Protein AF-A0A7C3EAF5-F1 (afdb_monomer)

Foldseek 3Di:
DDDDPDDDDDDDDDDDDDDDDDDDDDDDDDDDDDDDDDDDDDDDDDDDDDDDDDDDDDDDDDDDDDDDDDDDDDDDDDDDDDDDDDDDDDPDCPDPDDPPPDPPDDCPPPPPPFAWFDDFDADAFAADPPAQQAHDPDDRGGWRWHDDPQKIKTKDKFFDDPQDTWDDDRRQEIEAAFFAAPPPDPPGDRLWARMKMKMWIDHAAQAKKKKKKWKDQDQAPTPTSVQTKIKIFIHHYPPDPDDIPMHIDTQSPPVLQDFDDDPTIGIDHGPDGHHRRDFGKMKIKMFIAHPVRDTDDMGMHIYGHDHDCVVVVVVVVVVVVVVVVVVVVD

Secondary structure (DSSP, 8-state):
--------------------------------------------PPP------------------------------------------------S-SSSSSSS---------PPPBP--B-SEEE--TT--TTSTT---SSEEEEEETTEEEEEEEEESTTSSPPEE-SSSEEEEE-SB---SSTT--TTSBSEEEEEEEEE-SSS-EEEEEEE----STT-BGGGSEEEEEEE--TTS-PPPEEEEE-TT-GGGGS-EEETTEEEEPPSS---TTS-EEEEEEEEEE-TTS-EEEEEEEEEEEE--HHHHHHHHHHHHHHHHHHHTT-

Solvent-accessible surface area (backbone atoms only — not comparable to full-atom values): 20895 Å² total; per-residue (Å²): 138,82,85,79,82,80,78,82,82,85,83,87,86,83,85,89,84,84,82,88,81,91,82,88,88,82,90,83,89,79,88,81,87,83,84,79,77,86,81,87,74,80,90,78,78,83,81,82,81,82,81,81,88,77,86,82,85,87,90,84,91,83,92,78,87,86,77,95,78,83,83,80,82,83,81,84,85,87,81,92,81,87,88,82,86,82,89,81,90,78,94,65,89,72,73,95,79,84,90,85,85,85,86,83,89,78,84,73,68,80,77,75,81,69,54,63,46,74,60,55,37,52,77,45,65,34,66,43,87,89,58,39,37,75,42,94,87,56,88,40,61,67,23,27,27,22,76,52,86,60,28,41,38,34,41,35,65,40,39,41,83,88,33,72,73,43,47,66,74,79,66,37,43,31,39,38,53,42,29,37,23,75,47,91,61,96,80,44,39,60,62,24,36,25,42,28,43,32,38,37,38,38,54,67,28,85,58,61,35,35,36,33,42,36,39,50,49,57,41,52,77,72,51,37,50,81,56,32,15,39,38,39,33,68,42,64,36,48,93,46,95,72,77,59,55,46,34,63,46,41,79,45,44,71,72,58,70,38,77,44,77,55,101,62,36,42,35,45,40,31,75,81,67,60,57,31,67,58,55,27,32,36,41,37,34,44,39,34,20,44,90,84,71,47,79,77,45,54,25,23,34,33,38,39,28,35,73,66,55,69,63,56,52,50,52,50,52,50,51,53,51,50,53,57,56,56,61,74,78,113

Sequence (330 aa):
MLWRIKVPNRADDGAQLHSKLTENFTVRSERDPVRLRPDRRDVRRPRRIHCNMLSPSRLARTTAEGSSGTVKKHFRGTPRAYVRVPNSSKMMRMKTSVIRSLLATAFAGALTLSAAPITPTFTTFGPLPGATFGGSGIPNHAVAITTYDGVTLGLTAHQRYSNPPVGNNGAGDFYAVKDGDTYSGTNSNPAFARWNFAFYALNTNSSHMYLDLLYDFDPRAGTDESAHGRLSVLLPSVSKAQDAWQDSWNLGMAFLSAQASGTNFVLTPPSGSFNPNIPGEYTFALVLRDKDDVEVARTAIRVNVLPDSGATAILLALSVAGLAGLRRRH

Nearest PDB structures (foldseek):
  2j1y-assembly2_B  TM=3.357E-01  e=3.478E-03  Homo sapiens
  5xzc-assembly2_E  TM=3.612E-01  e=9.178E-03  Homo sapiens
  2j21-assembly2_B  TM=3.274E-01  e=8.696E-03  Homo sapiens
  7eax-assembly1_A  TM=3.326E-01  e=1.139E-02  Homo sapiens
  4guq-assembly1_A  TM=3.523E-01  e=4.624E-02  Homo sapiens

Mean predicted aligned error: 15.5 Å

pLDDT: mean 77.5, std 23.96, range [30.59, 98.81]

Structure (mmCIF, N/CA/C/O backbone):
data_AF-A0A7C3EAF5-F1
#
_entry.id   AF-A0A7C3EAF5-F1
#
loop_
_atom_site.group_PDB
_atom_site.id
_atom_site.type_symbol
_atom_site.label_atom_id
_atom_site.label_alt_id
_atom_site.label_comp_id
_atom_site.label_asym_id
_atom_site.label_entity_id
_atom_site.label_seq_id
_atom_site.pdbx_PDB_ins_code
_atom_site.Cartn_x
_atom_site.Cartn_y
_atom_site.Cartn_z
_atom_site.occupancy
_atom_site.B_iso_or_equiv
_atom_site.auth_seq_id
_atom_site.auth_comp_id
_atom_site.auth_asym_id
_atom_site.auth_atom_id
_atom_site.pdbx_PDB_model_num
ATOM 1 N N . MET A 1 1 ? -2.615 22.084 -1.572 1.00 33.06 1 MET A N 1
ATOM 2 C CA . MET A 1 1 ? -3.568 22.152 -2.701 1.00 33.06 1 MET A CA 1
ATOM 3 C C . MET A 1 1 ? -4.413 20.884 -2.641 1.00 33.06 1 MET A C 1
ATOM 5 O O . MET A 1 1 ? -3.969 19.847 -3.105 1.00 33.06 1 MET A O 1
ATOM 9 N N . LEU A 1 2 ? -5.537 20.923 -1.918 1.00 33.97 2 LEU A N 1
ATOM 10 C CA . LEU A 1 2 ? -6.373 19.752 -1.627 1.00 33.97 2 LEU A CA 1
ATOM 11 C C . LEU A 1 2 ? -7.525 19.735 -2.640 1.00 33.97 2 LEU A C 1
ATOM 13 O O . LEU A 1 2 ? -8.427 20.569 -2.554 1.00 33.97 2 LEU A O 1
ATOM 17 N N . TRP A 1 3 ? -7.489 18.843 -3.626 1.00 30.59 3 TRP A N 1
ATOM 18 C CA . TRP A 1 3 ? -8.633 18.647 -4.515 1.00 30.59 3 TRP A CA 1
ATOM 19 C C . TRP A 1 3 ? -9.672 17.791 -3.785 1.00 30.59 3 TRP A C 1
ATOM 21 O O . TRP A 1 3 ? -9.568 16.573 -3.744 1.00 30.59 3 TRP A O 1
ATOM 31 N N . ARG A 1 4 ? -10.683 18.429 -3.180 1.00 37.12 4 ARG A N 1
ATOM 32 C CA . ARG A 1 4 ? -11.931 17.744 -2.816 1.00 37.12 4 ARG A CA 1
ATOM 33 C C . ARG A 1 4 ? -12.790 17.645 -4.070 1.00 37.12 4 ARG A C 1
ATOM 35 O O . ARG A 1 4 ? -13.398 18.635 -4.475 1.00 37.12 4 ARG A O 1
ATOM 42 N N . ILE A 1 5 ? -12.870 16.459 -4.665 1.00 33.56 5 ILE A N 1
ATOM 43 C CA . ILE A 1 5 ? -13.933 16.150 -5.622 1.00 33.56 5 ILE A CA 1
ATOM 44 C C . ILE A 1 5 ? -15.206 15.955 -4.799 1.00 33.56 5 ILE A C 1
ATOM 46 O O . ILE A 1 5 ? -15.380 14.960 -4.104 1.00 33.56 5 ILE A O 1
ATOM 50 N N . LYS A 1 6 ? -16.072 16.968 -4.816 1.00 32.66 6 LYS A N 1
ATOM 51 C CA . LYS A 1 6 ? -17.399 16.910 -4.208 1.00 32.66 6 LYS A CA 1
ATOM 52 C C . LYS A 1 6 ? -18.316 16.182 -5.191 1.00 32.66 6 LYS A C 1
ATOM 54 O O . LYS A 1 6 ? -18.744 16.778 -6.175 1.00 32.66 6 LYS A O 1
ATOM 59 N N . VAL A 1 7 ? -18.585 14.904 -4.946 1.00 36.38 7 VAL A N 1
ATOM 60 C CA . VAL A 1 7 ? -19.636 14.170 -5.660 1.00 36.38 7 VAL A CA 1
ATOM 61 C C . VAL A 1 7 ? -20.987 14.668 -5.125 1.00 36.38 7 VAL A C 1
ATOM 63 O O . VAL A 1 7 ? -21.186 14.671 -3.908 1.00 36.38 7 VAL A O 1
ATOM 66 N N . PRO A 1 8 ? -21.908 15.168 -5.967 1.00 35.72 8 PRO A N 1
ATOM 67 C CA . PRO A 1 8 ? -23.227 15.562 -5.496 1.00 35.72 8 PRO A CA 1
ATOM 68 C C . PRO A 1 8 ? -24.086 14.316 -5.249 1.00 35.72 8 PRO A C 1
ATOM 70 O O . PRO A 1 8 ? -24.481 13.631 -6.190 1.00 35.72 8 PRO A O 1
ATOM 73 N N . ASN A 1 9 ? -24.405 14.054 -3.979 1.00 37.72 9 ASN A N 1
ATOM 74 C CA . ASN A 1 9 ? -25.485 13.144 -3.605 1.00 37.72 9 ASN A CA 1
ATOM 75 C C . ASN A 1 9 ? -26.819 13.754 -4.041 1.00 37.72 9 ASN A C 1
ATOM 77 O O . ASN A 1 9 ? -27.218 14.815 -3.558 1.00 37.72 9 ASN A O 1
ATOM 81 N N . ARG A 1 10 ? -27.495 13.074 -4.969 1.00 37.06 10 ARG A N 1
ATOM 82 C CA . ARG A 1 10 ? -28.889 13.328 -5.325 1.00 37.06 10 ARG A CA 1
ATOM 83 C C . ARG A 1 10 ? -29.747 12.452 -4.418 1.00 37.06 10 ARG A C 1
ATOM 85 O O . ARG A 1 10 ? -29.816 11.246 -4.624 1.00 37.06 10 ARG A O 1
ATOM 92 N N . ALA A 1 11 ? -30.326 13.067 -3.397 1.00 47.12 11 ALA A N 1
ATOM 93 C CA . ALA A 1 11 ? -31.410 12.481 -2.630 1.00 47.12 11 ALA A CA 1
ATOM 94 C C . ALA A 1 11 ? -32.747 12.977 -3.197 1.00 47.12 11 ALA A C 1
ATOM 96 O O . ALA A 1 11 ? -32.837 14.122 -3.646 1.00 47.12 11 ALA A O 1
ATOM 97 N N . ASP A 1 12 ? -33.715 12.066 -3.154 1.00 50.41 12 ASP A N 1
ATOM 98 C CA . ASP A 1 12 ? -35.155 12.264 -2.962 1.00 50.41 12 ASP A CA 1
ATOM 99 C C . ASP A 1 12 ? -36.103 11.702 -4.035 1.00 50.41 12 ASP A C 1
ATOM 101 O O . ASP A 1 12 ? -35.895 11.809 -5.245 1.00 50.41 12 ASP A O 1
ATOM 105 N N . ASP A 1 13 ? -37.158 11.124 -3.449 1.00 39.94 13 ASP A N 1
ATOM 106 C CA . ASP A 1 13 ? -38.438 10.602 -3.933 1.00 39.94 13 ASP A CA 1
ATOM 107 C C . ASP A 1 13 ? -38.439 9.141 -4.436 1.00 39.94 13 ASP A C 1
ATOM 109 O O . ASP A 1 13 ? -37.764 8.782 -5.391 1.00 39.94 13 ASP A O 1
ATOM 113 N N . GLY A 1 14 ? -39.172 8.181 -3.861 1.00 35.31 14 GLY A N 1
ATOM 114 C CA . GLY A 1 14 ? -40.295 8.247 -2.927 1.00 35.31 14 GLY A CA 1
ATOM 115 C C . GLY A 1 14 ? -41.499 7.473 -3.486 1.00 35.31 14 GLY A C 1
ATOM 116 O O . GLY A 1 14 ? -42.015 7.816 -4.540 1.00 35.31 14 GLY A O 1
ATOM 117 N N . ALA A 1 15 ? -41.962 6.486 -2.714 1.00 33.16 15 ALA A N 1
ATOM 118 C CA . ALA A 1 15 ? -43.302 5.882 -2.707 1.00 33.16 15 ALA A CA 1
ATOM 119 C C . ALA A 1 15 ? -43.739 4.864 -3.791 1.00 33.16 15 ALA A C 1
ATOM 121 O O . ALA A 1 15 ? -43.654 5.047 -5.001 1.00 33.16 15 ALA A O 1
ATOM 122 N N . GLN A 1 16 ? -44.297 3.775 -3.252 1.00 40.22 16 GLN A N 1
ATOM 123 C CA . GLN A 1 16 ? -45.086 2.721 -3.884 1.00 40.22 16 GLN A CA 1
ATOM 124 C C . GLN A 1 16 ? -46.395 3.247 -4.500 1.00 40.22 16 GLN A C 1
ATOM 126 O O . GLN A 1 16 ? -47.000 4.139 -3.915 1.00 40.22 16 GLN A O 1
ATOM 131 N N . LEU A 1 17 ? -46.899 2.591 -5.561 1.00 32.88 17 LEU A N 1
ATOM 132 C CA . LEU A 1 17 ? -48.326 2.259 -5.758 1.00 32.88 17 LEU A CA 1
ATOM 133 C C . LEU A 1 17 ? -48.551 1.357 -7.001 1.00 32.88 17 LEU A C 1
ATOM 135 O O . LEU A 1 17 ? -48.186 1.701 -8.116 1.00 32.88 17 LEU A O 1
ATOM 139 N N . HIS A 1 18 ? -49.207 0.219 -6.744 1.00 32.19 18 HIS A N 1
ATOM 140 C CA . HIS A 1 18 ? -50.260 -0.456 -7.526 1.00 32.19 18 HIS A CA 1
ATOM 141 C C . HIS A 1 18 ? -50.065 -0.988 -8.969 1.00 32.19 18 HIS A C 1
ATOM 143 O O . HIS A 1 18 ? -49.975 -0.263 -9.948 1.00 32.19 18 HIS A O 1
ATOM 149 N N . SER A 1 19 ? -50.197 -2.322 -9.039 1.00 36.53 19 SER A N 1
ATOM 150 C CA . SER A 1 19 ? -51.059 -3.155 -9.905 1.00 36.53 19 SER A CA 1
ATOM 151 C C . SER A 1 19 ? -51.217 -2.876 -11.408 1.00 36.53 19 SER A C 1
ATOM 153 O O . SER A 1 19 ? -51.735 -1.843 -11.805 1.00 36.53 19 SER A O 1
ATOM 155 N N . LYS A 1 20 ? -50.991 -3.959 -12.173 1.00 38.12 20 LYS A N 1
ATOM 156 C CA . LYS A 1 20 ? -51.755 -4.451 -13.340 1.00 38.12 20 LYS A CA 1
ATOM 157 C C . LYS A 1 20 ? -52.305 -3.395 -14.309 1.00 38.12 20 LYS A C 1
ATOM 159 O O . LYS A 1 20 ? -53.293 -2.750 -13.994 1.00 38.12 20 LYS A O 1
ATOM 164 N N . LEU A 1 21 ? -51.822 -3.435 -15.551 1.00 32.53 21 LEU A N 1
ATOM 165 C CA . LEU A 1 21 ? -52.667 -3.633 -16.736 1.00 32.53 21 LEU A CA 1
ATOM 166 C C . LEU A 1 21 ? -51.795 -3.941 -17.962 1.00 32.53 21 LEU A C 1
ATOM 168 O O . LEU A 1 21 ? -50.881 -3.208 -18.324 1.00 32.53 21 LEU A O 1
ATOM 172 N N . THR A 1 22 ? -52.096 -5.086 -18.557 1.00 39.59 22 THR A N 1
ATOM 173 C CA . THR A 1 22 ? -51.859 -5.459 -19.947 1.00 39.59 22 THR A CA 1
ATOM 174 C C . THR A 1 22 ? -52.505 -4.424 -20.868 1.00 39.59 22 THR A C 1
ATOM 176 O O . THR A 1 22 ? -53.663 -4.104 -20.634 1.00 39.59 22 THR A O 1
ATOM 179 N N . GLU A 1 23 ? -51.822 -3.974 -21.926 1.00 35.06 23 GLU A N 1
ATOM 180 C CA . GLU A 1 23 ? -52.374 -3.955 -23.291 1.00 35.06 23 GLU A CA 1
ATOM 181 C C . GLU A 1 23 ? -51.383 -3.456 -24.350 1.00 35.06 23 GLU A C 1
ATOM 183 O O . GLU A 1 23 ? -50.473 -2.667 -24.109 1.00 35.06 23 GLU A O 1
ATOM 188 N N . ASN A 1 24 ? -51.590 -4.010 -25.540 1.00 39.44 24 ASN A N 1
ATOM 189 C CA . ASN A 1 24 ? -50.856 -3.829 -26.778 1.00 39.44 24 ASN A CA 1
ATOM 190 C C . ASN A 1 24 ? -50.975 -2.402 -27.331 1.00 39.44 24 ASN A C 1
ATOM 192 O O . ASN A 1 24 ? -52.078 -1.867 -27.400 1.00 39.44 24 ASN A O 1
ATOM 196 N N . PHE A 1 25 ? -49.900 -1.869 -27.915 1.00 32.00 25 PHE A N 1
ATOM 197 C CA . PHE A 1 25 ? -50.057 -0.990 -29.075 1.00 32.00 25 PHE A CA 1
ATOM 198 C C . PHE A 1 25 ? -48.856 -1.079 -30.017 1.00 32.00 25 PHE A C 1
ATOM 200 O O . PHE A 1 25 ? -47.701 -0.935 -29.621 1.00 32.00 25 PHE A O 1
ATOM 207 N N . THR A 1 26 ? -49.153 -1.348 -31.284 1.00 40.56 26 THR A N 1
ATOM 208 C CA . THR A 1 26 ? -48.208 -1.456 -32.395 1.00 40.56 26 THR A CA 1
ATOM 209 C C . THR A 1 26 ? -48.439 -0.286 -33.361 1.00 40.56 26 THR A C 1
ATOM 211 O O . THR A 1 26 ? -49.574 0.124 -33.572 1.00 40.56 26 THR A O 1
ATOM 214 N N . VAL A 1 27 ? -47.355 0.140 -34.023 1.00 37.25 27 VAL A N 1
ATOM 215 C CA . VAL A 1 27 ? -47.278 0.925 -35.277 1.00 37.25 27 VAL A CA 1
ATOM 216 C C . VAL A 1 27 ? -47.576 2.436 -35.198 1.00 37.25 27 VAL A C 1
ATOM 218 O O . VAL A 1 27 ? -48.723 2.854 -35.122 1.00 37.25 27 VAL A O 1
ATOM 221 N N . ARG A 1 28 ? -46.549 3.267 -35.443 1.00 33.78 28 ARG A N 1
ATOM 222 C CA . ARG A 1 28 ? -46.429 4.030 -36.707 1.00 33.78 28 ARG A CA 1
ATOM 223 C C . ARG A 1 28 ? -45.072 4.719 -36.866 1.00 33.78 28 ARG A C 1
ATOM 225 O O . ARG A 1 28 ? -44.604 5.457 -36.011 1.00 33.78 28 ARG A O 1
ATOM 232 N N . SER A 1 29 ? -44.485 4.434 -38.022 1.00 56.12 29 SER A N 1
ATOM 233 C CA . SER A 1 29 ? -43.411 5.157 -38.687 1.00 56.12 29 SER A CA 1
ATOM 234 C C . SER A 1 29 ? -44.003 6.399 -39.351 1.00 56.12 29 SER A C 1
ATOM 236 O O . SER A 1 29 ? -44.955 6.257 -40.114 1.00 56.12 29 SER A O 1
ATOM 238 N N . GLU A 1 30 ? -43.415 7.576 -39.118 1.00 44.16 30 GLU A N 1
ATOM 239 C CA . GLU A 1 30 ? -43.426 8.655 -40.107 1.00 44.16 30 GLU A CA 1
ATOM 240 C C . GLU A 1 30 ? -42.275 9.661 -39.898 1.00 44.16 30 GLU A C 1
ATOM 242 O O . GLU A 1 30 ? -41.923 10.037 -38.784 1.00 44.16 30 GLU A O 1
ATOM 247 N N . ARG A 1 31 ? -41.684 9.991 -41.048 1.00 42.25 31 ARG A N 1
ATOM 248 C CA . ARG A 1 31 ? -40.756 11.056 -41.479 1.00 42.25 31 ARG A CA 1
ATOM 249 C C . ARG A 1 31 ? -40.951 12.387 -40.708 1.00 42.25 31 ARG A C 1
ATOM 251 O O . ARG A 1 31 ? -42.058 12.680 -40.291 1.00 42.25 31 ARG A O 1
ATOM 258 N N . ASP A 1 32 ? -39.965 13.251 -40.446 1.00 40.44 32 ASP A N 1
ATOM 259 C CA . ASP A 1 32 ? -39.009 13.903 -41.357 1.00 40.44 32 ASP A CA 1
ATOM 260 C C . ASP A 1 32 ? -37.883 14.636 -40.569 1.00 40.44 32 ASP A C 1
ATOM 262 O O . ASP A 1 32 ? -38.042 14.924 -39.378 1.00 40.44 32 ASP A O 1
ATOM 266 N N . PRO A 1 33 ? -36.748 14.994 -41.207 1.00 52.16 33 PRO A N 1
ATOM 267 C CA . PRO A 1 33 ? -35.612 15.647 -40.556 1.00 52.16 33 PRO A CA 1
ATOM 268 C C . PRO A 1 33 ? -35.795 17.168 -40.411 1.00 52.16 33 PRO A C 1
ATOM 270 O O . PRO A 1 33 ? -35.861 17.917 -41.390 1.00 52.16 33 PRO A O 1
ATOM 273 N N . VAL A 1 34 ? -35.773 17.660 -39.171 1.00 52.38 34 VAL A N 1
ATOM 274 C CA . VAL A 1 34 ? -35.735 19.099 -38.876 1.00 52.38 34 VAL A CA 1
ATOM 275 C C . VAL A 1 34 ? -34.344 19.661 -39.188 1.00 52.38 34 VAL A C 1
ATOM 277 O O . VAL A 1 34 ? -33.369 19.420 -38.477 1.00 52.38 34 VAL A O 1
ATOM 280 N N . ARG A 1 35 ? -34.264 20.464 -40.257 1.00 45.50 35 ARG A N 1
ATOM 281 C CA . ARG A 1 35 ? -33.155 21.390 -40.536 1.00 45.50 35 ARG A CA 1
ATOM 282 C C . ARG A 1 35 ? -33.035 22.413 -39.402 1.00 45.50 35 ARG A C 1
ATOM 284 O O . ARG A 1 35 ? -33.807 23.369 -39.351 1.00 45.50 35 ARG A O 1
ATOM 291 N N . LEU A 1 36 ? -32.020 22.274 -38.553 1.00 54.12 36 LEU A N 1
ATOM 292 C CA . LEU A 1 36 ? -31.591 23.348 -37.659 1.00 54.12 36 LEU A CA 1
ATOM 293 C C . LEU A 1 36 ? -30.632 24.286 -38.404 1.00 54.12 36 LEU A C 1
ATOM 295 O O . LEU A 1 36 ? -29.564 23.889 -38.868 1.00 54.12 36 LEU A O 1
ATOM 299 N N . ARG A 1 37 ? -31.056 25.546 -38.544 1.00 51.22 37 ARG A N 1
ATOM 300 C CA . ARG A 1 37 ? -30.224 26.664 -39.001 1.00 51.22 37 ARG A CA 1
ATOM 301 C C . ARG A 1 37 ? -29.153 26.977 -37.941 1.00 51.22 37 ARG A C 1
ATOM 303 O O . ARG A 1 37 ? -29.467 26.916 -36.754 1.00 51.22 37 ARG A O 1
ATOM 310 N N . PRO A 1 38 ? -27.932 27.378 -38.333 1.00 50.75 38 PRO A N 1
ATOM 311 C CA . PRO A 1 38 ? -26.933 27.856 -37.388 1.00 50.75 38 PRO A CA 1
ATOM 312 C C . PRO A 1 38 ? -27.304 29.263 -36.904 1.00 50.75 38 PRO A C 1
ATOM 314 O O . PRO A 1 38 ? -27.318 30.221 -37.680 1.00 50.75 38 PRO A O 1
ATOM 317 N N . ASP A 1 39 ? -27.614 29.379 -35.615 1.00 51.38 39 ASP A N 1
ATOM 318 C CA . ASP A 1 39 ? -27.789 30.657 -34.930 1.00 51.38 39 ASP A CA 1
ATOM 319 C C . ASP A 1 39 ? -26.409 31.309 -34.735 1.00 51.38 39 ASP A C 1
ATOM 321 O O . ASP A 1 39 ? -25.576 30.863 -33.942 1.00 51.38 39 ASP A O 1
ATOM 325 N N . ARG A 1 40 ? -26.147 32.348 -35.535 1.00 53.00 40 ARG A N 1
ATOM 326 C CA . ARG A 1 40 ? -25.02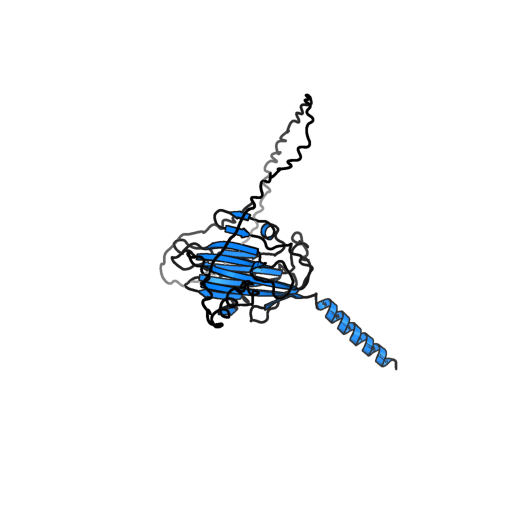8 33.278 -35.370 1.00 53.00 40 ARG A CA 1
ATOM 327 C C . ARG A 1 40 ? -25.252 34.058 -34.074 1.00 53.00 40 ARG A C 1
ATOM 329 O O . ARG A 1 40 ? -26.049 34.989 -34.059 1.00 53.00 40 ARG A O 1
ATOM 336 N N . ARG A 1 41 ? -24.476 33.761 -33.030 1.00 49.50 41 ARG A N 1
ATOM 337 C CA . ARG A 1 41 ? -24.300 34.675 -31.893 1.00 49.50 41 ARG A CA 1
ATOM 338 C C . ARG A 1 41 ? -22.841 35.061 -31.704 1.00 49.50 41 ARG A C 1
ATOM 340 O O . ARG A 1 41 ? -21.999 34.256 -31.327 1.00 49.50 41 ARG A O 1
ATOM 347 N N . ASP A 1 42 ? -22.603 36.325 -32.029 1.00 51.19 42 ASP A N 1
ATOM 348 C CA . ASP A 1 42 ? -21.723 37.294 -31.383 1.00 51.19 42 ASP A CA 1
ATOM 349 C C . ASP A 1 4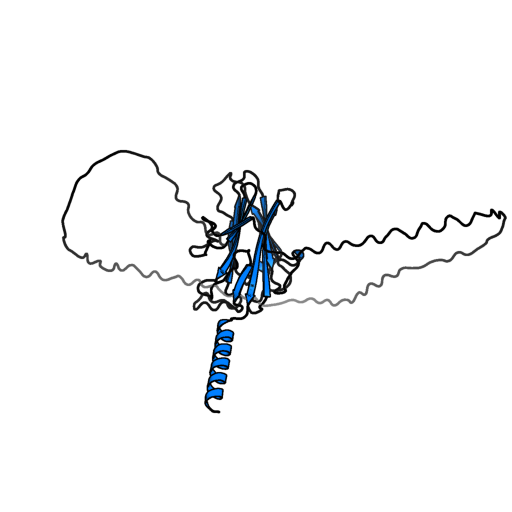2 ? -20.454 36.799 -30.683 1.00 51.19 42 ASP A C 1
ATOM 351 O O . ASP A 1 42 ? -20.414 36.440 -29.505 1.00 51.19 42 ASP A O 1
ATOM 355 N N . VAL A 1 43 ? -19.360 36.986 -31.417 1.00 49.06 43 VAL A N 1
ATOM 356 C CA . VAL A 1 43 ? -17.990 37.087 -30.922 1.00 49.06 43 VAL A CA 1
ATOM 357 C C . VAL A 1 43 ? -17.880 38.292 -29.976 1.00 49.06 43 VAL A C 1
ATOM 359 O O . VAL A 1 43 ? -17.676 39.428 -30.408 1.00 49.06 43 VAL A O 1
ATOM 362 N N . ARG A 1 44 ? -17.961 38.061 -28.660 1.00 51.09 44 ARG A N 1
ATOM 363 C CA . ARG A 1 44 ? -17.473 39.027 -27.663 1.00 51.09 44 ARG A CA 1
ATOM 364 C C . ARG A 1 44 ? -15.977 38.817 -27.436 1.00 51.09 44 ARG A C 1
ATOM 366 O O . ARG A 1 44 ? -15.540 37.804 -26.903 1.00 51.09 44 ARG A O 1
ATOM 373 N N . ARG A 1 45 ? -15.201 39.812 -27.865 1.00 49.59 45 ARG A N 1
ATOM 374 C CA . ARG A 1 45 ? -13.747 39.928 -27.682 1.00 49.59 45 ARG A CA 1
ATOM 375 C C . ARG A 1 45 ? -13.367 39.927 -26.189 1.00 49.59 45 ARG A C 1
ATOM 377 O O . ARG A 1 45 ? -14.009 40.650 -25.422 1.00 49.59 45 ARG A O 1
ATOM 384 N N . PRO A 1 46 ? -12.297 39.231 -25.767 1.00 54.28 46 PRO A N 1
ATOM 385 C CA . PRO A 1 46 ? -11.744 39.404 -24.429 1.00 54.28 46 PRO A CA 1
ATOM 386 C C . PRO A 1 46 ? -11.029 40.760 -24.305 1.00 54.28 46 PRO A C 1
ATOM 388 O O . PRO A 1 46 ? -10.237 41.157 -25.163 1.00 54.28 46 PRO A O 1
ATOM 391 N N . ARG A 1 47 ? -11.327 41.485 -23.220 1.00 49.28 47 ARG A N 1
ATOM 392 C CA . ARG A 1 47 ? -10.636 42.720 -22.831 1.00 49.28 47 ARG A CA 1
ATOM 393 C C . ARG A 1 47 ? -9.200 42.394 -22.413 1.00 49.28 47 ARG A C 1
ATOM 395 O O . ARG A 1 47 ? -8.971 41.609 -21.499 1.00 49.28 47 ARG A O 1
ATOM 402 N N . ARG A 1 48 ? -8.250 43.047 -23.081 1.00 46.53 48 ARG A N 1
ATOM 403 C CA . ARG A 1 48 ? -6.824 43.121 -22.743 1.00 46.53 48 ARG A CA 1
ATOM 404 C C . ARG A 1 48 ? -6.679 43.850 -21.401 1.00 46.53 48 ARG A C 1
ATOM 406 O O . ARG A 1 48 ? -6.980 45.039 -21.328 1.00 46.53 48 ARG A O 1
ATOM 413 N N . ILE A 1 49 ? -6.238 43.161 -20.353 1.00 47.72 49 ILE A N 1
ATOM 414 C CA . ILE A 1 49 ? -5.804 43.811 -19.111 1.00 47.72 49 ILE A CA 1
ATOM 415 C C . ILE A 1 49 ? -4.322 44.150 -19.285 1.00 47.72 49 ILE A C 1
ATOM 417 O O . ILE A 1 49 ? -3.475 43.265 -19.384 1.00 47.72 49 ILE A O 1
ATOM 421 N N . HIS A 1 50 ? -4.036 45.445 -19.398 1.00 43.78 50 HIS A N 1
ATOM 422 C CA . HIS A 1 50 ? -2.695 46.012 -19.333 1.00 43.78 50 HIS A CA 1
ATOM 423 C C . HIS A 1 50 ? -2.244 46.035 -17.866 1.00 43.78 50 HIS A C 1
ATOM 425 O O . HIS A 1 50 ? -2.805 46.785 -17.070 1.00 43.78 50 HIS A O 1
ATOM 431 N N . CYS A 1 51 ? -1.223 45.254 -17.512 1.00 42.16 51 CYS A N 1
ATOM 432 C CA . CYS A 1 51 ? -0.458 45.485 -16.288 1.00 42.16 51 CYS A CA 1
ATOM 433 C C . CYS A 1 51 ? 0.705 46.422 -16.624 1.00 42.16 51 CYS A C 1
ATOM 435 O O . CYS A 1 51 ? 1.621 46.053 -17.359 1.00 42.16 51 CYS A O 1
ATOM 437 N N . ASN A 1 52 ? 0.625 47.649 -16.112 1.00 42.44 52 ASN A N 1
ATOM 438 C CA . ASN A 1 52 ? 1.689 48.640 -16.186 1.00 42.44 52 ASN A CA 1
ATOM 439 C C . ASN A 1 52 ? 2.893 48.186 -15.356 1.00 42.44 52 ASN A C 1
ATOM 441 O O . ASN A 1 52 ? 2.770 47.897 -14.167 1.00 42.44 52 ASN A O 1
ATOM 445 N N . MET A 1 53 ? 4.061 48.183 -15.998 1.00 43.03 53 MET A N 1
ATOM 446 C CA . MET A 1 53 ? 5.350 48.228 -15.323 1.00 43.03 53 MET A CA 1
ATOM 447 C C . MET A 1 53 ? 5.517 49.593 -14.655 1.00 43.03 53 MET A C 1
ATOM 449 O O . MET A 1 53 ? 5.421 50.618 -15.326 1.00 43.03 53 MET A O 1
ATOM 453 N N . LEU A 1 54 ? 5.853 49.602 -13.368 1.00 41.75 54 LEU A N 1
ATOM 454 C CA . LEU A 1 54 ? 6.541 50.721 -12.735 1.00 41.75 54 LEU A CA 1
ATOM 455 C C . LEU A 1 54 ? 7.671 50.161 -11.869 1.00 41.75 54 LEU A C 1
ATOM 457 O O . LEU A 1 54 ? 7.443 49.605 -10.798 1.00 41.75 54 LEU A O 1
ATOM 461 N N . SER A 1 55 ? 8.898 50.311 -12.366 1.00 44.44 55 SER A N 1
ATOM 462 C CA . SER A 1 55 ? 10.092 50.385 -11.524 1.00 44.44 55 SER A CA 1
ATOM 463 C C . SER A 1 55 ? 10.023 51.638 -10.652 1.00 44.44 55 SER A C 1
ATOM 465 O O . SER A 1 55 ? 9.512 52.671 -11.090 1.00 44.44 55 SER A O 1
ATOM 467 N N . PRO A 1 56 ? 10.658 51.594 -9.476 1.00 52.19 56 PRO A N 1
ATOM 468 C CA . PRO A 1 56 ? 11.632 52.642 -9.208 1.00 52.19 56 PRO A CA 1
ATOM 469 C C . PRO A 1 56 ? 12.983 52.086 -8.770 1.00 52.19 56 PRO A C 1
ATOM 471 O O . PRO A 1 56 ? 13.116 51.220 -7.908 1.00 52.19 56 PRO A O 1
ATOM 474 N N . SER A 1 57 ? 13.995 52.668 -9.391 1.00 47.69 57 SER A N 1
ATOM 475 C CA . SER A 1 57 ? 15.401 52.568 -9.057 1.00 47.69 57 SER A CA 1
ATOM 476 C C . SER A 1 57 ? 15.745 53.434 -7.836 1.00 47.69 57 SER A C 1
ATOM 478 O O . SER A 1 57 ? 15.243 54.547 -7.711 1.00 47.69 57 SER A O 1
ATOM 480 N N . ARG A 1 58 ? 16.767 52.970 -7.101 1.00 40.88 58 ARG A N 1
ATOM 481 C CA . ARG A 1 58 ? 17.852 53.725 -6.432 1.00 40.88 58 ARG A CA 1
ATOM 482 C C . ARG A 1 58 ? 17.717 54.241 -4.980 1.00 40.88 58 ARG A C 1
ATOM 484 O O . ARG A 1 58 ? 16.943 55.133 -4.677 1.00 40.88 58 ARG A O 1
ATOM 491 N N . LEU A 1 59 ? 18.762 53.823 -4.240 1.00 41.59 59 LEU A N 1
ATOM 492 C CA . LEU A 1 59 ? 19.723 54.590 -3.414 1.00 41.59 59 LEU A CA 1
ATOM 493 C C . LEU A 1 59 ? 19.527 54.675 -1.888 1.00 41.59 59 LEU A C 1
ATOM 495 O O . LEU A 1 59 ? 18.691 55.424 -1.407 1.00 41.59 59 LEU A O 1
ATOM 499 N N . ALA A 1 60 ? 20.452 54.002 -1.177 1.00 41.62 60 ALA A N 1
ATOM 500 C CA . ALA A 1 60 ? 21.325 54.463 -0.067 1.00 41.62 60 ALA A CA 1
ATOM 501 C C . ALA A 1 60 ? 21.508 53.311 0.954 1.00 41.62 60 ALA A C 1
ATOM 503 O O . ALA A 1 60 ? 20.531 52.812 1.489 1.00 41.62 60 ALA A O 1
ATOM 504 N N . ARG A 1 61 ? 22.678 52.659 1.064 1.00 41.38 61 ARG A N 1
ATOM 505 C CA . ARG A 1 61 ? 23.948 53.066 1.717 1.00 41.38 61 ARG A CA 1
ATOM 506 C C . ARG A 1 61 ? 23.858 53.093 3.256 1.00 41.38 61 ARG A C 1
ATOM 508 O O . ARG A 1 61 ? 23.327 54.063 3.772 1.00 41.38 61 ARG A O 1
ATOM 515 N N . THR A 1 62 ? 24.508 52.113 3.906 1.00 42.66 62 THR A N 1
ATOM 516 C CA . THR A 1 62 ? 25.310 52.170 5.167 1.00 42.66 62 THR A CA 1
ATOM 517 C C . THR A 1 62 ? 25.814 50.739 5.480 1.00 42.66 62 THR A C 1
ATOM 519 O O . THR A 1 62 ? 25.010 49.832 5.634 1.00 42.66 62 THR A O 1
ATOM 522 N N . THR A 1 63 ? 27.079 50.370 5.225 1.00 45.19 63 THR A N 1
ATOM 523 C CA . THR A 1 63 ? 28.255 50.354 6.141 1.00 45.19 63 THR A CA 1
ATOM 524 C C . THR A 1 63 ? 28.042 49.747 7.536 1.00 45.19 63 THR A C 1
ATOM 526 O O . THR A 1 63 ? 27.407 50.390 8.365 1.00 45.19 63 THR A O 1
ATOM 529 N N . ALA A 1 64 ? 28.657 48.576 7.774 1.00 43.69 64 ALA A N 1
ATOM 530 C CA . ALA A 1 64 ? 29.314 48.071 9.006 1.00 43.69 64 ALA A CA 1
ATOM 531 C C . ALA A 1 64 ? 29.552 46.555 8.787 1.00 43.69 64 ALA A C 1
ATOM 533 O O . ALA A 1 64 ? 28.593 45.806 8.649 1.00 43.69 64 ALA A O 1
ATOM 534 N N . GLU A 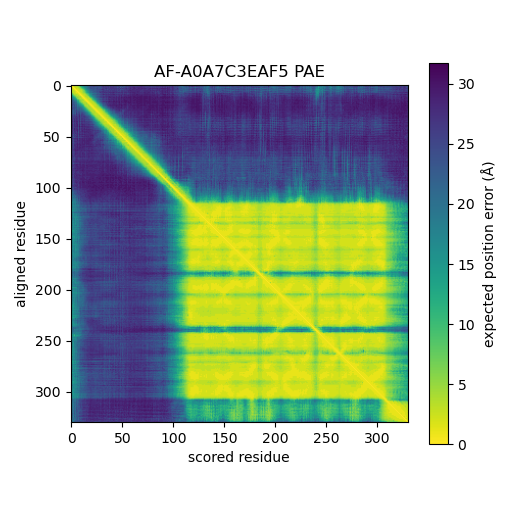1 65 ? 30.740 46.036 8.463 1.00 44.41 65 GLU A N 1
ATOM 535 C CA . GLU A 1 65 ? 31.956 45.897 9.286 1.00 44.41 65 GLU A CA 1
ATOM 536 C C . GLU A 1 65 ? 31.727 45.490 10.752 1.00 44.41 65 GLU A C 1
ATOM 538 O O . GLU A 1 65 ? 31.080 46.194 11.521 1.00 44.41 65 GLU A O 1
ATOM 543 N N . GLY A 1 66 ? 32.353 44.367 11.129 1.00 40.38 66 GLY A N 1
ATOM 544 C CA . GLY A 1 66 ? 32.483 43.852 12.494 1.00 40.38 66 GLY A CA 1
ATOM 545 C C . GLY A 1 66 ? 31.707 42.546 12.706 1.00 40.38 66 GLY A C 1
ATOM 546 O O . GLY A 1 66 ? 30.562 42.424 12.309 1.00 40.38 66 GLY A O 1
ATOM 547 N N . SER A 1 67 ? 32.219 41.503 13.347 1.00 42.94 67 SER A N 1
ATOM 548 C CA . SER A 1 67 ? 33.524 41.240 13.943 1.00 42.94 67 SER A CA 1
ATOM 549 C C . SER A 1 67 ? 33.516 39.757 14.337 1.00 42.94 67 SER A C 1
ATOM 551 O O . SER A 1 67 ? 32.524 39.251 14.861 1.00 42.94 67 SER A O 1
ATOM 553 N N . SER A 1 68 ? 34.623 39.065 14.079 1.00 49.41 68 SER A N 1
ATOM 554 C CA . SER A 1 68 ? 34.912 37.720 14.574 1.00 49.41 68 SER A CA 1
ATOM 555 C C . SER A 1 68 ? 34.937 37.714 16.108 1.00 49.41 68 SER A C 1
ATOM 557 O O . SER A 1 68 ? 35.842 38.281 16.717 1.00 49.41 68 SER A O 1
ATOM 559 N N . GLY A 1 69 ? 33.969 37.042 16.734 1.00 42.22 69 GLY A N 1
ATOM 560 C CA . GLY A 1 69 ? 33.864 36.896 18.187 1.00 42.22 69 GLY A CA 1
ATOM 561 C C . GLY A 1 69 ? 33.998 35.446 18.646 1.00 42.22 69 GLY A C 1
ATOM 562 O O . GLY A 1 69 ? 33.006 34.771 18.903 1.00 42.22 69 GLY A O 1
ATOM 563 N N . THR A 1 70 ? 35.234 34.969 18.781 1.00 46.72 70 THR A N 1
ATOM 564 C CA . THR A 1 70 ? 35.588 33.690 19.410 1.00 46.72 70 THR A CA 1
ATOM 565 C C . THR A 1 70 ? 35.283 33.737 20.910 1.00 46.72 70 THR A C 1
ATOM 567 O O . THR A 1 70 ? 36.022 34.349 21.680 1.00 46.72 70 THR A O 1
ATOM 570 N N . VAL A 1 71 ? 34.225 33.063 21.367 1.00 48.97 71 VAL A N 1
ATOM 571 C CA . VAL A 1 71 ? 33.939 32.923 22.805 1.00 48.97 71 VAL A CA 1
ATOM 572 C C . VAL A 1 71 ? 34.714 31.727 23.372 1.00 48.97 71 VAL A C 1
ATOM 574 O O . VAL A 1 71 ? 34.228 30.600 23.425 1.00 48.97 71 VAL A O 1
ATOM 577 N N . LYS A 1 72 ? 35.945 31.988 23.831 1.00 48.81 72 LYS A N 1
ATOM 578 C CA . LYS A 1 72 ? 36.667 31.141 24.796 1.00 48.81 72 LYS A CA 1
ATOM 579 C C . LYS A 1 72 ? 36.058 31.363 26.184 1.00 48.81 72 LYS A C 1
ATOM 581 O O . LYS A 1 72 ? 36.316 32.390 26.807 1.00 48.81 72 LYS A O 1
ATOM 586 N N . LYS A 1 73 ? 35.299 30.399 26.713 1.00 55.47 73 LYS A N 1
ATOM 587 C CA . LYS A 1 73 ? 34.991 30.366 28.152 1.00 55.47 73 LYS A CA 1
ATOM 588 C C . LYS A 1 73 ? 36.137 29.690 28.903 1.00 55.47 73 LYS A C 1
ATOM 590 O O . LYS A 1 73 ? 36.354 28.489 28.798 1.00 55.47 73 LYS A O 1
ATOM 595 N N . HIS A 1 74 ? 36.881 30.508 29.642 1.00 45.38 74 HIS A N 1
ATOM 596 C CA . HIS A 1 74 ? 37.771 30.100 30.722 1.00 45.38 74 HIS A CA 1
ATOM 597 C C . HIS A 1 74 ? 36.964 29.470 31.862 1.00 45.38 74 HIS A C 1
ATOM 599 O O . HIS A 1 74 ? 36.076 30.125 32.406 1.00 45.38 74 HIS A O 1
ATOM 605 N N . PHE A 1 75 ? 37.327 28.258 32.285 1.00 53.53 75 PHE A N 1
ATOM 606 C CA . PHE A 1 75 ? 36.984 27.768 33.617 1.00 53.53 75 PHE A CA 1
ATOM 607 C C . PHE A 1 75 ? 38.251 27.767 34.475 1.00 53.53 75 PHE A C 1
ATOM 609 O O . PHE A 1 75 ? 39.248 27.124 34.151 1.00 53.53 75 PHE A O 1
ATOM 616 N N . ARG A 1 76 ? 38.217 28.599 35.518 1.00 49.34 76 ARG A N 1
ATOM 617 C CA . ARG A 1 76 ? 39.285 28.817 36.495 1.00 49.34 76 ARG A CA 1
ATOM 618 C C . ARG A 1 76 ? 39.398 27.607 37.420 1.00 49.34 76 ARG A C 1
ATOM 620 O O . ARG A 1 76 ? 38.387 27.093 37.886 1.00 49.34 76 ARG A O 1
ATOM 627 N N . GLY A 1 77 ? 40.630 27.208 37.723 1.00 46.97 77 GLY A N 1
ATOM 628 C CA . GLY A 1 77 ? 40.929 26.314 38.836 1.00 46.97 77 GLY A CA 1
ATOM 629 C C . GLY A 1 77 ? 41.057 27.047 40.172 1.00 46.97 77 GLY A C 1
ATOM 630 O O . GLY A 1 77 ? 41.142 28.273 40.216 1.00 46.97 77 GLY A O 1
ATOM 631 N N . THR A 1 78 ? 41.062 26.265 41.251 1.00 47.16 78 THR A N 1
ATOM 632 C CA . THR A 1 78 ? 41.877 26.345 42.491 1.00 47.16 78 THR A CA 1
ATOM 633 C C . THR A 1 78 ? 41.237 25.401 43.537 1.00 47.16 78 THR A C 1
ATOM 635 O O . THR A 1 78 ? 40.094 24.994 43.346 1.00 47.16 78 THR A O 1
ATOM 638 N N . PRO A 1 79 ? 41.875 25.074 44.677 1.00 57.09 79 PRO A N 1
ATOM 639 C CA . PRO A 1 79 ? 43.270 24.695 44.897 1.00 57.09 79 PRO A CA 1
ATOM 640 C C . PRO A 1 79 ? 43.411 23.362 45.678 1.00 57.09 79 PRO A C 1
ATOM 642 O O . PRO A 1 79 ? 42.479 22.853 46.294 1.00 57.09 79 PRO A O 1
ATOM 645 N N . ARG A 1 80 ? 44.639 22.825 45.684 1.00 50.75 80 ARG A N 1
ATOM 646 C CA . ARG A 1 80 ? 45.104 21.766 46.595 1.00 50.75 80 ARG A CA 1
ATOM 647 C C . ARG A 1 80 ? 45.113 22.265 48.044 1.00 50.75 80 ARG A C 1
ATOM 649 O O . ARG A 1 80 ? 45.710 23.303 48.315 1.00 50.75 80 ARG A O 1
ATOM 656 N N . ALA A 1 81 ? 44.598 21.454 48.964 1.00 50.53 81 ALA A N 1
ATOM 657 C CA . ALA A 1 81 ? 44.953 21.498 50.378 1.00 50.53 81 ALA A CA 1
ATOM 658 C C . ALA A 1 81 ? 45.513 20.129 50.788 1.00 50.53 81 ALA A C 1
ATOM 660 O O . ALA A 1 81 ? 44.899 19.088 50.566 1.00 50.53 81 ALA A O 1
ATOM 661 N N . TYR A 1 82 ? 46.726 20.160 51.326 1.00 49.62 82 TYR A N 1
ATOM 662 C CA . TYR A 1 82 ? 47.432 19.051 51.959 1.00 49.62 82 TYR A CA 1
ATOM 663 C C . TYR A 1 82 ? 47.207 19.159 53.479 1.00 49.62 82 TYR A C 1
ATOM 665 O O . TYR A 1 82 ? 46.996 20.268 53.964 1.00 49.62 82 TYR A O 1
ATOM 673 N N . VAL A 1 83 ? 47.360 18.043 54.207 1.00 48.19 83 VAL A N 1
ATOM 674 C CA . VAL A 1 83 ? 48.050 17.911 55.519 1.00 48.19 83 VAL A CA 1
ATOM 675 C C . VAL A 1 83 ? 47.348 16.984 56.542 1.00 48.19 83 VAL A C 1
ATOM 677 O O . VAL A 1 83 ? 46.237 17.228 56.993 1.00 48.19 83 VAL A O 1
ATOM 680 N N . ARG A 1 84 ? 48.156 15.985 56.948 1.00 43.31 84 ARG A N 1
ATOM 681 C CA . ARG A 1 84 ? 48.271 15.177 58.189 1.00 43.31 84 ARG A CA 1
ATOM 682 C C . ARG A 1 84 ? 47.219 14.147 58.629 1.00 43.31 84 ARG A C 1
ATOM 684 O O . ARG A 1 84 ? 46.184 14.462 59.196 1.00 43.31 84 ARG A O 1
ATOM 691 N N . VAL A 1 85 ? 47.696 12.897 58.586 1.00 51.12 85 VAL A N 1
ATOM 692 C CA . VAL A 1 85 ? 47.501 11.807 59.570 1.00 51.12 85 VAL A CA 1
ATOM 693 C C . VAL A 1 85 ? 48.217 12.172 60.897 1.00 51.12 85 VAL A C 1
ATOM 695 O O . VAL A 1 85 ? 49.202 12.919 60.830 1.00 51.12 85 VAL A O 1
ATOM 698 N N . PRO A 1 86 ? 47.812 11.659 62.082 1.00 56.78 86 PRO A N 1
ATOM 699 C CA . PRO A 1 86 ? 48.238 10.305 62.473 1.00 56.78 86 PRO A CA 1
ATOM 700 C C . PRO A 1 86 ? 47.270 9.491 63.369 1.00 56.78 86 PRO A C 1
ATOM 702 O O . PRO A 1 86 ? 46.471 10.025 64.125 1.00 56.78 86 PRO A O 1
ATOM 705 N N . ASN A 1 87 ? 47.514 8.175 63.332 1.00 40.19 87 ASN A N 1
ATOM 706 C CA . ASN A 1 87 ? 47.390 7.171 64.397 1.00 40.19 87 ASN A CA 1
ATOM 707 C C . ASN A 1 87 ? 46.020 6.854 65.021 1.00 40.19 87 ASN A C 1
ATOM 709 O O . ASN A 1 87 ? 45.451 7.636 65.768 1.00 40.19 87 ASN A O 1
ATOM 713 N N . SER A 1 88 ? 45.645 5.572 64.945 1.00 45.38 88 SER A N 1
ATOM 714 C CA . SER A 1 88 ? 45.847 4.630 66.065 1.00 45.38 88 SER A CA 1
ATOM 715 C C . SER A 1 88 ? 44.773 3.539 66.070 1.00 45.38 88 SER A C 1
ATOM 717 O O . SER A 1 88 ? 43.599 3.798 66.303 1.00 45.38 88 SER A O 1
ATOM 719 N N . SER A 1 89 ? 45.234 2.300 65.901 1.00 52.34 89 SER A N 1
ATOM 720 C CA . SER A 1 89 ? 44.765 1.135 66.659 1.00 52.34 89 SER A CA 1
ATOM 721 C C . SER A 1 89 ? 43.282 0.764 66.583 1.00 52.34 89 SER A C 1
ATOM 723 O O . SER A 1 89 ? 42.477 1.166 67.417 1.00 52.34 89 SER A O 1
ATOM 725 N N . LYS A 1 90 ? 42.975 -0.190 65.701 1.00 48.28 90 LYS A N 1
ATOM 726 C CA . LYS A 1 90 ? 42.315 -1.449 66.093 1.00 48.28 90 LYS A CA 1
ATOM 727 C C . LYS A 1 90 ? 42.400 -2.436 64.932 1.00 48.28 90 LYS A C 1
ATOM 729 O O . LYS A 1 90 ? 41.611 -2.400 63.994 1.00 48.28 90 LYS A O 1
ATOM 734 N N . MET A 1 91 ? 43.379 -3.338 65.019 1.00 53.59 91 MET A N 1
ATOM 735 C CA . MET A 1 91 ? 43.359 -4.614 64.306 1.00 53.59 91 MET A CA 1
ATOM 736 C C . MET A 1 91 ? 42.142 -5.409 64.791 1.00 53.59 91 MET A C 1
ATOM 738 O O . MET A 1 91 ? 42.226 -6.192 65.733 1.00 53.59 91 MET A O 1
ATOM 742 N N . MET A 1 92 ? 41.000 -5.205 64.145 1.00 48.53 92 MET A N 1
ATOM 743 C CA . MET A 1 92 ? 39.931 -6.191 64.131 1.00 48.53 92 MET A CA 1
ATOM 744 C C . MET A 1 92 ? 40.139 -7.017 62.865 1.00 48.53 92 MET A C 1
ATOM 746 O O . MET A 1 92 ? 40.005 -6.507 61.755 1.00 48.53 92 MET A O 1
ATOM 750 N N . ARG A 1 93 ? 40.527 -8.288 63.039 1.00 54.47 93 ARG A N 1
ATOM 751 C CA . ARG A 1 93 ? 40.491 -9.320 61.994 1.00 54.47 93 ARG A CA 1
ATOM 752 C C . ARG A 1 93 ? 39.053 -9.420 61.480 1.00 54.47 93 ARG A C 1
ATOM 754 O O . ARG A 1 93 ? 38.257 -10.208 61.987 1.00 54.47 93 ARG A O 1
ATOM 761 N N . MET A 1 94 ? 38.713 -8.592 60.498 1.00 46.34 94 MET A N 1
ATOM 762 C CA . MET A 1 94 ? 37.463 -8.693 59.767 1.00 46.34 94 MET A CA 1
ATOM 763 C C . MET A 1 94 ? 37.637 -9.836 58.775 1.00 46.34 94 MET A C 1
ATOM 765 O O . MET A 1 94 ? 38.493 -9.810 57.894 1.00 46.34 94 MET A O 1
ATOM 769 N N . LYS A 1 95 ? 36.890 -10.902 59.043 1.00 47.03 95 LYS A N 1
ATOM 770 C CA . LYS A 1 95 ? 36.922 -12.168 58.325 1.00 47.03 95 LYS A CA 1
ATOM 771 C C . LYS A 1 95 ? 36.756 -11.919 56.826 1.00 47.03 95 LYS A C 1
ATOM 773 O O . LYS A 1 95 ? 35.800 -11.290 56.380 1.00 47.03 95 LYS A O 1
ATOM 778 N N . THR A 1 96 ? 37.703 -12.458 56.079 1.00 49.41 96 THR A N 1
ATOM 779 C CA . THR A 1 96 ? 37.808 -12.541 54.626 1.00 49.41 96 THR A CA 1
ATOM 780 C C . THR A 1 96 ? 36.612 -13.297 54.032 1.00 49.41 96 THR A C 1
ATOM 782 O O . THR A 1 96 ? 36.756 -14.445 53.638 1.00 49.41 96 THR A O 1
ATOM 785 N N . SER A 1 97 ? 35.399 -12.733 54.035 1.00 52.09 97 SER A N 1
ATOM 786 C CA . SER A 1 97 ? 34.240 -13.432 53.454 1.00 52.09 97 SER A CA 1
ATOM 787 C C . SER A 1 97 ? 33.015 -12.561 53.137 1.00 52.09 97 SER A C 1
ATOM 789 O O . SER A 1 97 ? 31.906 -13.068 53.210 1.00 52.09 97 SER A O 1
ATOM 791 N N . VAL A 1 98 ? 33.150 -11.274 52.785 1.00 50.66 98 VAL A N 1
ATOM 792 C CA . VAL A 1 98 ? 32.010 -10.487 52.237 1.00 50.66 98 VAL A CA 1
ATOM 793 C C . VAL A 1 98 ? 32.471 -9.430 51.212 1.00 50.66 98 VAL A C 1
ATOM 795 O O . VAL A 1 98 ? 31.975 -8.314 51.170 1.00 50.66 98 VAL A O 1
ATOM 798 N N . ILE A 1 99 ? 33.459 -9.756 50.370 1.00 49.56 99 ILE A N 1
ATOM 799 C CA . ILE A 1 99 ? 33.870 -8.919 49.220 1.00 49.56 99 ILE A CA 1
ATOM 800 C C . ILE A 1 99 ? 33.897 -9.800 47.963 1.00 49.56 99 ILE A C 1
ATOM 802 O O . ILE A 1 99 ? 34.924 -9.990 47.320 1.00 49.56 99 ILE A O 1
ATOM 806 N N . ARG A 1 100 ? 32.765 -10.450 47.669 1.00 45.66 100 ARG A N 1
ATOM 807 C CA . ARG A 1 100 ? 32.544 -11.216 46.425 1.00 45.66 100 ARG A CA 1
ATOM 808 C C . ARG A 1 100 ? 31.145 -11.029 45.817 1.00 45.66 100 ARG A C 1
ATOM 810 O O . ARG A 1 100 ? 30.819 -11.722 44.864 1.00 45.66 100 ARG A O 1
ATOM 817 N N . SER A 1 101 ? 30.343 -10.078 46.306 1.00 50.94 101 SER A N 1
ATOM 818 C CA . SER A 1 101 ? 28.942 -9.912 45.871 1.00 50.94 101 SER A CA 1
ATOM 819 C C . SER A 1 101 ? 28.572 -8.467 45.532 1.00 50.94 101 SER A C 1
ATOM 821 O O . SER A 1 101 ? 27.556 -7.972 45.999 1.00 50.94 101 SER A O 1
ATOM 823 N N . LEU A 1 102 ? 29.395 -7.771 44.743 1.00 47.50 102 LEU A N 1
ATOM 824 C CA . LEU A 1 102 ? 29.091 -6.417 44.241 1.00 47.50 102 LEU A CA 1
ATOM 825 C C . LEU A 1 102 ? 29.674 -6.187 42.832 1.00 47.50 102 LEU A C 1
ATOM 827 O O . LEU A 1 102 ? 30.160 -5.112 42.505 1.00 47.50 102 LEU A O 1
ATOM 831 N N . LEU A 1 103 ? 29.666 -7.229 41.994 1.00 48.03 103 LEU A N 1
ATOM 832 C CA . LEU A 1 103 ? 30.064 -7.138 40.581 1.00 48.03 103 LEU A CA 1
ATOM 833 C C . LEU A 1 103 ? 29.172 -7.998 39.674 1.00 48.03 103 LEU A C 1
ATOM 835 O O . LEU A 1 103 ? 29.602 -8.552 38.671 1.00 48.03 103 LEU A O 1
ATOM 839 N N . ALA A 1 104 ? 27.908 -8.129 40.059 1.00 53.19 104 ALA A N 1
ATOM 840 C CA . ALA A 1 104 ? 26.862 -8.730 39.253 1.00 53.19 104 ALA A CA 1
ATOM 841 C C . ALA A 1 104 ? 25.640 -7.842 39.439 1.00 53.19 104 ALA A C 1
ATOM 843 O O . ALA A 1 104 ? 24.990 -7.974 40.466 1.00 53.19 104 ALA A O 1
ATOM 844 N N . THR A 1 105 ? 25.434 -6.866 38.550 1.00 54.28 105 THR A N 1
ATOM 845 C CA . THR A 1 105 ? 24.160 -6.192 38.200 1.00 54.28 105 THR A CA 1
ATOM 846 C C . THR A 1 105 ? 24.501 -4.847 37.556 1.00 54.28 105 THR A C 1
ATOM 848 O O . THR A 1 105 ? 24.676 -3.860 38.258 1.00 54.28 105 THR A O 1
ATOM 851 N N . ALA A 1 106 ? 24.647 -4.830 36.230 1.00 51.84 106 ALA A N 1
ATOM 852 C CA . ALA A 1 106 ? 24.297 -3.701 35.350 1.00 51.84 106 ALA A CA 1
ATOM 853 C C . ALA A 1 106 ? 24.663 -4.016 33.887 1.00 51.84 106 ALA A C 1
ATOM 855 O O . ALA A 1 106 ? 25.100 -3.144 33.146 1.00 51.84 106 ALA A O 1
ATOM 856 N N . PHE A 1 107 ? 24.451 -5.254 33.427 1.00 51.75 107 PHE A N 1
ATOM 857 C CA . PHE A 1 107 ? 24.157 -5.455 32.007 1.00 51.75 107 PHE A CA 1
ATOM 858 C C . PHE A 1 107 ? 22.654 -5.211 31.853 1.00 51.75 107 PHE A C 1
ATOM 860 O O . PHE A 1 107 ? 21.866 -6.122 31.619 1.00 51.75 107 PHE A O 1
ATOM 867 N N . ALA A 1 108 ? 22.242 -3.964 32.105 1.00 56.91 108 ALA A N 1
ATOM 868 C CA . ALA A 1 108 ? 20.967 -3.459 31.629 1.00 56.91 108 ALA A CA 1
ATOM 869 C C . ALA A 1 108 ? 21.130 -3.387 30.113 1.00 56.91 108 ALA A C 1
ATOM 871 O O . ALA A 1 108 ? 21.547 -2.369 29.565 1.00 56.91 108 ALA A O 1
ATOM 872 N N . GLY A 1 109 ? 20.956 -4.545 29.470 1.00 56.97 109 GLY A N 1
ATOM 873 C CA . GLY A 1 109 ? 20.961 -4.661 28.029 1.00 56.97 109 GLY A CA 1
ATOM 874 C C . GLY A 1 109 ? 19.982 -3.628 27.516 1.00 56.97 109 GLY A C 1
ATOM 875 O O . GLY A 1 109 ? 18.801 -3.669 27.861 1.00 56.97 109 GLY A O 1
ATOM 876 N N . ALA A 1 110 ? 20.494 -2.670 26.751 1.00 56.31 110 ALA A N 1
ATOM 877 C CA . ALA A 1 110 ? 19.660 -1.874 25.886 1.00 56.31 110 ALA A CA 1
ATOM 878 C C . ALA A 1 110 ? 18.959 -2.882 24.977 1.00 56.31 110 ALA A C 1
ATOM 880 O O . ALA A 1 110 ? 19.548 -3.385 24.023 1.00 56.31 110 ALA A O 1
ATOM 881 N N . LEU A 1 111 ? 17.732 -3.252 25.342 1.00 57.91 111 LEU A N 1
ATOM 882 C CA . LEU A 1 111 ? 16.807 -3.903 24.441 1.00 57.91 111 LEU A CA 1
ATOM 883 C C . LEU A 1 111 ? 16.541 -2.849 23.377 1.00 57.91 111 LEU A C 1
ATOM 885 O O . LEU A 1 111 ? 15.662 -2.003 23.522 1.00 57.91 111 LEU A O 1
ATOM 889 N N . THR A 1 112 ? 17.390 -2.826 22.354 1.00 56.38 112 THR A N 1
ATOM 890 C CA . THR A 1 112 ? 17.092 -2.128 21.120 1.00 56.38 112 THR A CA 1
ATOM 891 C C . THR A 1 112 ? 15.875 -2.846 20.570 1.00 56.38 112 THR A C 1
ATOM 893 O O . THR A 1 112 ? 15.992 -3.914 19.970 1.00 56.38 112 THR A O 1
ATOM 896 N N . LEU A 1 113 ? 14.701 -2.304 20.881 1.00 67.75 113 LEU A N 1
ATOM 897 C CA . LEU A 1 113 ? 13.461 -2.601 20.192 1.00 67.75 113 LEU A CA 1
ATOM 898 C C . LEU A 1 113 ? 13.697 -2.196 18.731 1.00 67.75 113 LEU A C 1
ATOM 900 O O . LEU A 1 113 ? 13.469 -1.051 18.359 1.00 67.75 113 LEU A O 1
ATOM 904 N N . SER A 1 114 ? 14.273 -3.104 17.941 1.00 74.00 114 SER A N 1
ATOM 905 C CA . SER A 1 114 ? 14.216 -3.012 16.483 1.00 74.00 114 SER A CA 1
ATOM 906 C C . SER A 1 114 ? 12.770 -3.281 16.121 1.00 74.00 114 SER A C 1
ATOM 908 O O . SER A 1 114 ? 12.185 -4.237 16.648 1.00 74.00 114 SER A O 1
ATOM 910 N N . ALA A 1 115 ? 12.173 -2.443 15.281 1.00 81.62 115 ALA A N 1
ATOM 911 C CA . ALA A 1 115 ? 10.847 -2.773 14.805 1.00 81.62 115 ALA A CA 1
ATOM 912 C C . ALA A 1 115 ? 10.979 -3.986 13.870 1.00 81.62 115 ALA A C 1
ATOM 914 O O . ALA A 1 115 ? 11.941 -4.137 13.120 1.00 81.62 115 ALA A O 1
ATOM 915 N N . ALA A 1 116 ? 10.049 -4.930 13.950 1.00 91.62 116 ALA A N 1
ATOM 916 C CA . ALA A 1 116 ? 10.104 -6.056 13.032 1.00 91.62 116 ALA A CA 1
ATOM 917 C C . ALA A 1 116 ? 9.829 -5.557 11.599 1.00 91.62 116 ALA A C 1
ATOM 919 O O . ALA A 1 116 ? 9.070 -4.598 11.424 1.00 91.62 116 ALA A O 1
ATOM 920 N N . PRO A 1 117 ? 10.409 -6.192 10.570 1.00 95.25 117 PRO A N 1
ATOM 921 C CA . PRO A 1 117 ? 9.987 -5.947 9.202 1.00 95.25 117 PRO A CA 1
ATOM 922 C C . PRO A 1 117 ? 8.490 -6.208 9.028 1.00 95.25 117 PRO A C 1
ATOM 924 O O . PRO A 1 117 ? 7.944 -7.151 9.613 1.00 95.25 117 PRO A O 1
ATOM 927 N N . ILE A 1 118 ? 7.830 -5.403 8.195 1.00 97.25 118 ILE A N 1
ATOM 928 C CA . ILE A 1 118 ? 6.421 -5.624 7.869 1.00 97.25 118 ILE A CA 1
ATOM 929 C C . ILE A 1 118 ? 6.315 -6.888 7.012 1.00 97.25 118 ILE A C 1
ATOM 931 O O . ILE A 1 118 ? 6.862 -6.967 5.916 1.00 97.25 118 ILE A O 1
ATOM 935 N N . THR A 1 119 ? 5.571 -7.879 7.498 1.00 97.50 119 THR A N 1
ATOM 936 C CA . THR A 1 119 ? 5.228 -9.082 6.729 1.00 97.50 119 THR A CA 1
ATOM 937 C C . THR A 1 119 ? 3.753 -9.044 6.325 1.00 97.50 119 THR A C 1
ATOM 939 O O . THR A 1 119 ? 2.947 -8.431 7.038 1.00 97.50 119 THR A O 1
ATOM 942 N N . PRO A 1 120 ? 3.368 -9.665 5.189 1.00 98.38 120 PRO A N 1
ATOM 943 C CA . PRO A 1 120 ? 1.967 -9.757 4.802 1.00 98.38 120 PRO A CA 1
ATOM 944 C C . PRO A 1 120 ? 1.111 -10.326 5.935 1.00 98.38 120 PRO A C 1
ATOM 946 O O . PRO A 1 120 ? 1.372 -11.413 6.448 1.00 98.38 120 PRO A O 1
ATOM 949 N N . THR A 1 121 ? 0.095 -9.571 6.340 1.00 98.38 121 THR A N 1
ATOM 950 C CA . THR A 1 121 ? -0.801 -9.920 7.449 1.00 98.38 121 THR A CA 1
ATOM 951 C C . THR A 1 121 ? -2.212 -9.478 7.101 1.00 98.38 121 THR A C 1
ATOM 953 O O . THR A 1 121 ? -2.429 -8.362 6.645 1.00 98.38 121 THR A O 1
ATOM 956 N N . PHE A 1 122 ? -3.191 -10.359 7.250 1.00 98.56 122 PHE A N 1
ATOM 957 C CA . PHE A 1 122 ? -4.602 -10.072 6.986 1.00 98.56 122 PHE A CA 1
ATOM 958 C C . PHE A 1 122 ? -5.463 -11.211 7.538 1.00 98.56 122 PHE A C 1
ATOM 960 O O . PHE A 1 122 ? -4.944 -12.283 7.851 1.00 98.56 122 PHE A O 1
ATOM 967 N N . THR A 1 123 ? -6.777 -11.006 7.643 1.00 98.38 123 THR A N 1
ATOM 968 C CA . THR A 1 123 ? -7.702 -12.078 8.051 1.00 98.38 123 THR A CA 1
ATOM 969 C C . THR A 1 123 ? -8.193 -12.892 6.861 1.00 98.38 123 THR A C 1
ATOM 971 O O . THR A 1 123 ? -8.340 -14.106 6.962 1.00 98.38 123 THR A O 1
ATOM 974 N N . THR A 1 124 ? -8.445 -12.239 5.724 1.00 98.50 124 THR A N 1
ATOM 975 C CA . THR A 1 124 ? -8.891 -12.888 4.481 1.00 98.50 124 THR A CA 1
ATOM 976 C C . THR A 1 124 ? -8.235 -12.247 3.261 1.00 98.50 124 THR A C 1
ATOM 978 O O . THR A 1 124 ? -7.883 -11.070 3.294 1.00 98.50 124 THR A O 1
ATOM 981 N N . PHE A 1 125 ? -8.070 -13.013 2.183 1.00 98.62 125 PHE A N 1
ATOM 982 C CA . PHE A 1 125 ? -7.608 -12.503 0.894 1.00 98.62 125 PHE A CA 1
ATOM 983 C C . PHE A 1 125 ? -8.656 -12.802 -0.171 1.00 98.62 125 PHE A C 1
ATOM 985 O O . PHE A 1 125 ? -9.114 -13.940 -0.284 1.00 98.62 125 PHE A O 1
ATOM 992 N N . GLY A 1 126 ? -9.041 -11.800 -0.956 1.00 98.25 126 GLY A N 1
ATOM 993 C CA . GLY A 1 126 ? -10.027 -11.993 -2.012 1.00 98.25 126 GLY A CA 1
ATOM 994 C C . GLY A 1 126 ? -10.736 -10.710 -2.427 1.00 98.25 126 GLY A C 1
ATOM 995 O O . GLY A 1 126 ? -10.170 -9.622 -2.291 1.00 98.25 126 GLY A O 1
ATOM 996 N N . PRO A 1 127 ? -11.957 -10.818 -2.978 1.00 98.44 127 PRO A N 1
ATOM 997 C CA . PRO A 1 127 ? -12.697 -9.655 -3.422 1.00 98.44 127 PRO A CA 1
ATOM 998 C C . PRO A 1 127 ? -13.183 -8.803 -2.248 1.00 98.44 127 PRO A C 1
ATOM 1000 O O . PRO A 1 127 ? -13.686 -9.332 -1.259 1.00 98.44 127 PRO A O 1
ATOM 1003 N N . LEU A 1 128 ? -13.115 -7.479 -2.408 1.00 98.00 128 LEU A N 1
ATOM 1004 C CA . LEU A 1 128 ? -13.713 -6.496 -1.503 1.00 98.00 128 LEU A CA 1
ATOM 1005 C C . LEU A 1 128 ? -14.794 -5.690 -2.246 1.00 98.00 128 LEU A C 1
ATOM 1007 O O . LEU A 1 128 ? -14.509 -4.614 -2.787 1.00 98.00 128 LEU A O 1
ATOM 1011 N N . PRO A 1 129 ? -16.040 -6.201 -2.322 1.00 96.25 129 PRO A N 1
ATOM 1012 C CA . PRO A 1 129 ? -17.142 -5.487 -2.956 1.00 96.25 129 PRO A CA 1
ATOM 1013 C C . PRO A 1 129 ? -17.365 -4.117 -2.304 1.00 96.25 129 PRO A C 1
ATOM 1015 O O . PRO A 1 129 ? -17.379 -3.994 -1.084 1.00 96.25 129 PRO A O 1
ATOM 1018 N N . GLY A 1 130 ? -17.545 -3.078 -3.120 1.00 92.31 130 GLY A N 1
ATOM 1019 C CA . GLY A 1 130 ? -17.737 -1.699 -2.652 1.00 92.31 130 GLY A CA 1
ATOM 1020 C C . GLY A 1 130 ? -16.453 -0.867 -2.552 1.00 92.31 130 GLY A C 1
ATOM 1021 O O . GLY A 1 130 ? -16.541 0.361 -2.529 1.00 92.31 130 GLY A O 1
ATOM 1022 N N . ALA A 1 131 ? -15.270 -1.491 -2.581 1.00 97.12 131 ALA A N 1
ATOM 1023 C CA . ALA A 1 131 ? -14.023 -0.756 -2.765 1.00 97.12 131 ALA A CA 1
ATOM 1024 C C . ALA A 1 131 ? -13.897 -0.289 -4.223 1.00 97.12 131 ALA A C 1
ATOM 1026 O O . ALA A 1 131 ? -13.929 -1.098 -5.154 1.00 97.12 131 ALA A O 1
ATOM 1027 N N . THR A 1 132 ? -13.765 1.024 -4.405 1.00 97.25 132 THR A N 1
ATOM 1028 C CA . THR A 1 132 ? -13.491 1.686 -5.690 1.00 97.25 132 THR A CA 1
ATOM 1029 C C . THR A 1 132 ? -12.081 2.258 -5.743 1.00 97.25 132 THR A C 1
ATOM 1031 O O . THR A 1 132 ? -11.621 2.632 -6.816 1.00 97.25 132 THR A O 1
ATOM 1034 N N . PHE A 1 133 ? -11.393 2.357 -4.601 1.00 97.31 133 PHE A N 1
ATOM 1035 C CA . PHE A 1 133 ? -10.030 2.880 -4.499 1.00 97.31 133 PHE A CA 1
ATOM 1036 C C . PHE A 1 133 ? -9.857 4.259 -5.155 1.00 97.31 133 PHE A C 1
ATOM 1038 O O . PHE A 1 133 ? -8.814 4.569 -5.722 1.00 97.31 133 PHE A O 1
ATOM 1045 N N . GLY A 1 134 ? -10.912 5.078 -5.124 1.00 95.06 134 GLY A N 1
ATOM 1046 C CA . GLY A 1 134 ? -10.907 6.422 -5.703 1.00 95.06 134 GLY A CA 1
ATOM 1047 C C . GLY A 1 134 ? -11.177 6.492 -7.213 1.00 95.06 134 GLY A C 1
ATOM 1048 O O . GLY A 1 134 ? -11.156 7.590 -7.767 1.00 95.06 134 GLY A O 1
ATOM 1049 N N . GLY A 1 135 ? -11.478 5.381 -7.902 1.00 93.94 135 GLY A N 1
ATOM 1050 C CA . GLY A 1 135 ? -11.732 5.416 -9.346 1.00 93.94 135 GLY A CA 1
ATOM 1051 C C . GLY A 1 135 ? -12.491 4.219 -9.924 1.00 93.94 135 GLY A C 1
ATOM 1052 O O . GLY A 1 135 ? -12.386 3.084 -9.473 1.00 93.94 135 GLY A O 1
ATOM 1053 N N . SER A 1 136 ? -13.249 4.453 -10.997 1.00 90.19 136 SER A N 1
ATOM 1054 C CA . SER A 1 136 ? -13.838 3.366 -11.784 1.00 90.19 136 SER A CA 1
ATOM 1055 C C . SER A 1 136 ? -12.744 2.651 -12.584 1.00 90.19 136 SER A C 1
ATOM 1057 O O . SER A 1 136 ? -12.057 3.290 -13.379 1.00 90.19 136 SER A O 1
ATOM 1059 N N . GLY A 1 137 ? -12.600 1.337 -12.410 1.00 93.19 137 GLY A N 1
ATOM 1060 C CA . GLY A 1 137 ? -11.646 0.518 -13.172 1.00 93.19 137 GLY A CA 1
ATOM 1061 C C . GLY A 1 137 ? -10.409 0.068 -12.394 1.00 93.19 137 GLY A C 1
ATOM 1062 O O . GLY A 1 137 ? -9.563 -0.617 -12.964 1.00 93.19 137 GLY A O 1
ATOM 1063 N N . ILE A 1 138 ? -10.306 0.401 -11.106 1.00 96.94 138 ILE A N 1
ATOM 1064 C CA . ILE A 1 138 ? -9.300 -0.201 -10.228 1.00 96.94 138 ILE A CA 1
ATOM 1065 C C . ILE A 1 138 ? -9.828 -1.567 -9.757 1.00 96.94 138 ILE A C 1
ATOM 1067 O O . ILE A 1 138 ? -10.947 -1.636 -9.242 1.00 96.94 138 ILE A O 1
ATOM 1071 N N . PRO A 1 139 ? -9.079 -2.668 -9.956 1.00 97.38 139 PRO A N 1
ATOM 1072 C CA . PRO A 1 139 ? -9.538 -3.998 -9.573 1.00 97.38 139 PRO A CA 1
ATOM 1073 C C . PRO A 1 139 ? -9.658 -4.144 -8.051 1.00 97.38 139 PRO A C 1
ATOM 1075 O O . PRO A 1 139 ? -8.771 -3.735 -7.311 1.00 97.38 139 PRO A O 1
ATOM 1078 N N . ASN A 1 140 ? -10.723 -4.806 -7.593 1.00 98.00 140 ASN A N 1
ATOM 1079 C CA . ASN A 1 140 ? -10.982 -5.094 -6.177 1.00 98.00 140 ASN A CA 1
ATOM 1080 C C . ASN A 1 140 ? -11.162 -6.591 -5.885 1.00 98.00 140 ASN A C 1
ATOM 1082 O O . ASN A 1 140 ? -11.788 -6.946 -4.894 1.00 98.00 140 ASN A O 1
ATOM 1086 N N . HIS A 1 141 ? -10.636 -7.469 -6.746 1.00 98.06 141 HIS A N 1
ATOM 1087 C CA . HIS A 1 141 ? -10.784 -8.926 -6.627 1.00 98.06 141 HIS A CA 1
ATOM 1088 C C . HIS A 1 141 ? -9.640 -9.619 -5.863 1.00 98.06 141 HIS A C 1
ATOM 1090 O O . HIS A 1 141 ? -9.786 -10.775 -5.478 1.00 98.06 141 HIS A O 1
ATOM 1096 N N . ALA A 1 142 ? -8.511 -8.934 -5.657 1.00 98.19 142 ALA A N 1
ATOM 1097 C CA . ALA A 1 142 ? -7.321 -9.455 -4.982 1.00 98.19 142 ALA A CA 1
ATOM 1098 C C . ALA A 1 142 ? -6.865 -8.471 -3.896 1.00 98.19 142 ALA A C 1
ATOM 1100 O O . ALA A 1 142 ? -5.942 -7.681 -4.098 1.00 98.19 142 ALA A O 1
ATOM 1101 N N . VAL A 1 143 ? -7.573 -8.467 -2.769 1.00 98.75 143 VAL A N 1
ATOM 1102 C CA . VAL A 1 143 ? -7.381 -7.526 -1.662 1.00 98.75 143 VAL A CA 1
ATOM 1103 C C . VAL A 1 143 ? -7.038 -8.311 -0.399 1.00 98.75 143 VAL A C 1
ATOM 1105 O O . VAL A 1 143 ? -7.708 -9.292 -0.079 1.00 98.75 143 VAL A O 1
ATOM 1108 N N . ALA A 1 144 ? -6.006 -7.876 0.319 1.00 98.75 144 ALA A N 1
ATOM 1109 C CA . ALA A 1 144 ? -5.743 -8.299 1.687 1.00 98.75 144 ALA A CA 1
ATOM 1110 C C . ALA A 1 144 ? -6.695 -7.535 2.612 1.00 98.75 144 ALA A C 1
ATOM 1112 O O . ALA A 1 144 ? -6.694 -6.304 2.620 1.00 98.75 144 ALA A O 1
ATOM 1113 N N . ILE A 1 145 ? -7.548 -8.261 3.329 1.00 98.75 145 ILE A N 1
ATOM 1114 C CA . ILE A 1 145 ? -8.670 -7.700 4.080 1.00 98.75 145 ILE A CA 1
ATOM 1115 C C . ILE A 1 145 ? -8.528 -8.084 5.548 1.00 98.75 145 ILE A C 1
ATOM 1117 O O . ILE A 1 145 ? -8.361 -9.261 5.874 1.00 98.75 145 ILE A O 1
ATOM 1121 N N . THR A 1 146 ? -8.671 -7.096 6.428 1.00 98.69 146 THR A N 1
ATOM 1122 C CA . THR A 1 146 ? -8.831 -7.294 7.872 1.00 98.69 146 THR A CA 1
ATOM 1123 C C . THR A 1 146 ? -10.099 -6.593 8.325 1.00 98.69 146 THR A C 1
ATOM 1125 O O . THR A 1 146 ? -10.286 -5.414 8.042 1.00 98.69 146 THR A O 1
ATOM 1128 N N . THR A 1 147 ? -10.973 -7.306 9.034 1.00 98.06 147 THR A N 1
ATOM 1129 C CA . THR A 1 147 ? -12.138 -6.705 9.699 1.00 98.06 147 THR A CA 1
ATOM 1130 C C . THR A 1 147 ? -11.980 -6.825 11.206 1.00 98.06 147 THR A C 1
ATOM 1132 O O . THR A 1 147 ? -11.722 -7.916 11.710 1.00 98.06 147 THR A O 1
ATOM 1135 N N . TYR A 1 148 ? -12.144 -5.719 11.922 1.00 97.81 148 TYR A N 1
ATOM 1136 C CA . TYR A 1 148 ? -12.085 -5.673 13.377 1.00 97.81 148 TYR A CA 1
ATOM 1137 C C . TYR A 1 148 ? -13.134 -4.703 13.890 1.00 97.81 148 TYR A C 1
ATOM 1139 O O . TYR A 1 148 ? -13.099 -3.543 13.496 1.00 97.81 148 TYR A O 1
ATOM 1147 N N . ASP A 1 149 ? -14.041 -5.192 14.743 1.00 95.69 149 ASP A N 1
ATOM 1148 C CA . ASP A 1 149 ? -15.093 -4.401 15.392 1.00 95.69 149 ASP A CA 1
ATOM 1149 C C . ASP A 1 149 ? -15.711 -3.390 14.412 1.00 95.69 149 ASP A C 1
ATOM 1151 O O . ASP A 1 149 ? -15.382 -2.220 14.452 1.00 95.69 149 ASP A O 1
ATOM 1155 N N . GLY A 1 150 ? -16.449 -3.835 13.391 1.00 94.31 150 GLY A N 1
ATOM 1156 C CA . GLY A 1 150 ? -17.077 -2.929 12.410 1.00 94.31 150 GLY A CA 1
ATOM 1157 C C . GLY A 1 150 ? -16.137 -2.046 11.564 1.00 94.31 150 GLY A C 1
ATOM 1158 O O . GLY A 1 150 ? -16.614 -1.264 10.747 1.00 94.31 150 GLY A O 1
ATOM 1159 N N . VAL A 1 151 ? -14.815 -2.152 11.692 1.00 96.75 151 VAL A N 1
ATOM 1160 C CA . VAL A 1 151 ? -13.857 -1.493 10.800 1.00 96.75 151 VAL A CA 1
ATOM 1161 C C . VAL A 1 151 ? -13.347 -2.495 9.780 1.00 96.75 151 VAL A C 1
ATOM 1163 O O . VAL A 1 151 ? -12.837 -3.550 10.144 1.00 96.75 151 VAL A O 1
ATOM 1166 N N . THR A 1 152 ? -13.457 -2.160 8.496 1.00 97.81 152 THR A N 1
ATOM 1167 C CA . THR A 1 152 ? -12.894 -2.952 7.396 1.00 97.81 152 THR A CA 1
ATOM 1168 C C . THR A 1 152 ? -11.689 -2.235 6.815 1.00 97.81 152 THR A C 1
ATOM 1170 O O . THR A 1 152 ? -11.821 -1.105 6.350 1.00 97.81 152 THR A O 1
ATOM 1173 N N . LEU A 1 153 ? -10.540 -2.904 6.807 1.00 98.56 153 LEU A N 1
ATOM 1174 C CA . LEU A 1 153 ? -9.311 -2.472 6.154 1.00 98.56 153 LEU A CA 1
ATOM 1175 C C . LEU A 1 153 ? -9.070 -3.327 4.910 1.00 98.56 153 LEU A C 1
ATOM 1177 O O . LEU A 1 153 ? -9.244 -4.545 4.957 1.00 98.56 153 LEU A O 1
ATOM 1181 N N . GLY A 1 154 ? -8.629 -2.704 3.825 1.00 98.56 154 GLY A N 1
ATOM 1182 C CA . GLY A 1 154 ? -8.266 -3.373 2.584 1.00 98.56 154 GLY A CA 1
ATOM 1183 C C . GLY A 1 154 ? -6.988 -2.791 1.997 1.00 98.56 154 GLY A C 1
ATOM 1184 O O . GLY A 1 154 ? -6.874 -1.574 1.870 1.00 98.56 154 GLY A O 1
ATOM 1185 N N . LEU A 1 155 ? -6.053 -3.652 1.604 1.00 98.81 155 LEU A N 1
ATOM 1186 C CA . LEU A 1 155 ? -4.853 -3.282 0.855 1.00 98.81 155 LEU A CA 1
ATOM 1187 C C . LEU A 1 155 ? -4.695 -4.144 -0.393 1.00 98.81 155 LEU A C 1
ATOM 1189 O O . LEU A 1 155 ? -4.900 -5.357 -0.369 1.00 98.81 155 LEU A O 1
ATOM 1193 N N . THR A 1 156 ? -4.297 -3.520 -1.496 1.00 98.81 156 THR A N 1
ATOM 1194 C CA .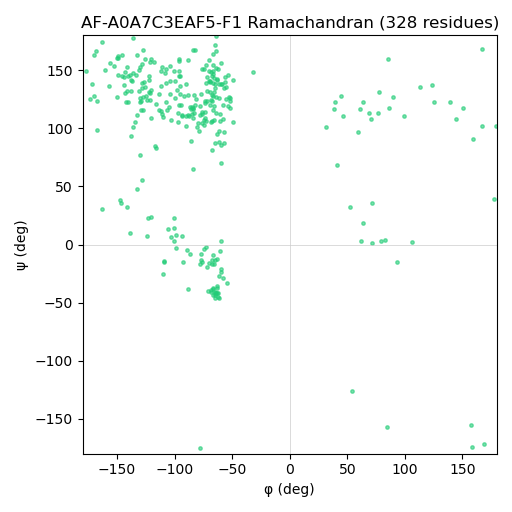 THR A 1 156 ? -3.979 -4.220 -2.743 1.00 98.81 156 THR A CA 1
ATOM 1195 C C . THR A 1 156 ? -2.896 -3.482 -3.525 1.00 98.81 156 THR A C 1
ATOM 1197 O O . THR A 1 156 ? -2.651 -2.296 -3.300 1.00 98.81 156 THR A O 1
ATOM 1200 N N . ALA A 1 157 ? -2.258 -4.176 -4.463 1.00 98.56 157 ALA A N 1
ATOM 1201 C CA . ALA A 1 157 ? -1.429 -3.568 -5.491 1.00 98.56 157 ALA A CA 1
ATOM 1202 C C . ALA A 1 157 ? -1.960 -3.953 -6.873 1.00 98.56 157 ALA A C 1
ATOM 1204 O O . ALA A 1 157 ? -2.394 -5.081 -7.105 1.00 98.56 157 ALA A O 1
ATOM 1205 N N . HIS A 1 158 ? -1.928 -3.007 -7.807 1.00 98.19 158 HIS A N 1
ATOM 1206 C CA . HIS A 1 158 ? -2.471 -3.198 -9.146 1.00 98.19 158 HIS A CA 1
ATOM 1207 C C . HIS A 1 158 ? -1.657 -2.450 -10.200 1.00 98.19 158 HIS A C 1
ATOM 1209 O O . HIS A 1 158 ? -0.891 -1.533 -9.900 1.00 98.19 158 HIS A O 1
ATOM 1215 N N . GLN A 1 159 ? -1.834 -2.827 -11.466 1.00 97.06 159 GLN A N 1
ATOM 1216 C CA . GLN A 1 159 ? -1.209 -2.113 -12.577 1.00 97.06 159 GLN A CA 1
ATOM 1217 C C . GLN A 1 159 ? -1.725 -0.674 -12.655 1.00 97.06 159 GLN A C 1
ATOM 1219 O O . GLN A 1 159 ? -2.915 -0.405 -12.456 1.00 97.06 159 GLN A O 1
ATOM 1224 N N . ARG A 1 1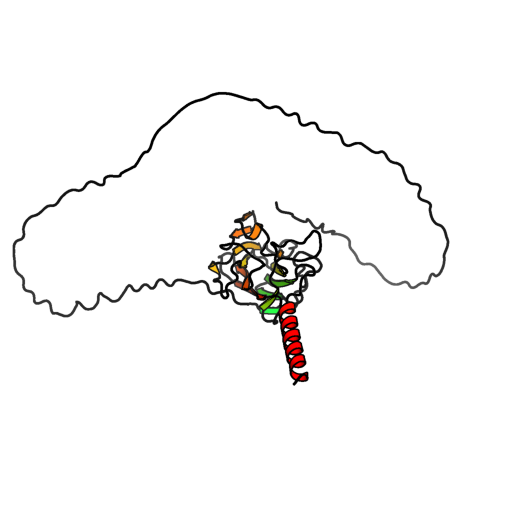60 ? -0.841 0.263 -12.986 1.00 95.38 160 ARG A N 1
ATOM 1225 C CA . ARG A 1 160 ? -1.230 1.640 -13.275 1.00 95.38 160 ARG A CA 1
ATOM 1226 C C . ARG A 1 160 ? -1.655 1.724 -14.739 1.00 95.38 160 ARG A C 1
ATOM 1228 O O . ARG A 1 160 ? -0.837 1.506 -15.628 1.00 95.38 160 ARG A O 1
ATOM 1235 N N . TYR A 1 161 ? -2.920 2.050 -14.998 1.00 93.38 161 TYR A N 1
ATOM 1236 C CA . TYR A 1 161 ? -3.492 2.094 -16.352 1.00 93.38 161 TYR A CA 1
ATOM 1237 C C . TYR A 1 161 ? -3.295 0.768 -17.117 1.00 93.38 161 TYR A C 1
ATOM 1239 O O . TYR A 1 161 ? -3.677 -0.291 -16.625 1.00 93.38 161 TYR A O 1
ATOM 1247 N N . SER A 1 162 ? -2.707 0.812 -18.316 1.00 92.62 162 SER A N 1
ATOM 1248 C CA . SER A 1 162 ? -2.424 -0.354 -19.162 1.00 92.62 162 SER A CA 1
ATOM 1249 C C . SER A 1 162 ? -0.964 -0.824 -19.093 1.00 92.62 162 SER A C 1
ATOM 1251 O O . SER A 1 162 ? -0.478 -1.438 -20.042 1.00 92.62 162 SER A O 1
ATOM 1253 N N . ASN A 1 163 ? -0.238 -0.497 -18.019 1.00 93.19 163 ASN A N 1
ATOM 1254 C CA . ASN A 1 163 ? 1.072 -1.099 -17.759 1.00 93.19 163 ASN A CA 1
ATOM 1255 C C . ASN A 1 163 ? 0.947 -2.620 -17.522 1.00 93.19 163 ASN A C 1
ATOM 1257 O O . ASN A 1 163 ? -0.170 -3.108 -17.322 1.00 93.19 163 ASN A O 1
ATOM 1261 N N . PRO A 1 164 ? 2.067 -3.376 -17.539 1.00 94.38 164 PRO A N 1
ATOM 1262 C CA . PRO A 1 164 ? 2.042 -4.811 -17.281 1.00 94.38 164 PRO A CA 1
ATOM 1263 C C . PRO A 1 164 ? 1.254 -5.176 -16.011 1.00 94.38 164 PRO A C 1
ATOM 1265 O O . PRO A 1 164 ? 1.345 -4.453 -15.012 1.00 94.38 164 PRO A O 1
ATOM 1268 N N . PRO A 1 165 ? 0.491 -6.284 -16.034 1.00 95.12 165 PRO A N 1
ATOM 1269 C CA . PRO A 1 165 ? -0.343 -6.681 -14.911 1.00 95.12 165 PRO A CA 1
ATOM 1270 C C . PRO A 1 165 ? 0.485 -7.003 -13.671 1.00 95.12 165 PRO A C 1
ATOM 1272 O O . PRO A 1 165 ? 1.548 -7.617 -13.757 1.00 95.12 165 PRO A O 1
ATOM 1275 N N . VAL A 1 166 ? -0.039 -6.611 -12.508 1.00 96.69 166 VAL A N 1
ATOM 1276 C CA . VAL A 1 166 ? 0.511 -7.000 -11.206 1.00 96.69 166 VAL A CA 1
ATOM 1277 C C . VAL A 1 166 ? -0.061 -8.366 -10.835 1.00 96.69 166 VAL A C 1
ATOM 1279 O O . VAL A 1 166 ? -1.277 -8.522 -10.713 1.00 96.69 166 VAL A O 1
ATOM 1282 N N . GLY A 1 167 ? 0.811 -9.362 -10.683 1.00 96.88 167 GLY A N 1
ATOM 1283 C CA . GLY A 1 167 ? 0.443 -10.696 -10.203 1.00 96.88 167 GLY A CA 1
ATOM 1284 C C . GLY A 1 167 ? 0.363 -10.748 -8.677 1.00 96.88 167 GLY A C 1
ATOM 1285 O O . GLY A 1 167 ? 0.838 -9.840 -8.000 1.00 96.88 167 GLY A O 1
ATOM 1286 N N . ASN A 1 168 ? -0.201 -11.818 -8.119 1.00 97.38 168 ASN A N 1
ATOM 1287 C CA . ASN A 1 168 ? -0.178 -12.085 -6.677 1.00 97.38 168 ASN A CA 1
ATOM 1288 C C . ASN A 1 168 ? -0.206 -13.595 -6.392 1.00 97.38 168 ASN A C 1
ATOM 1290 O O . ASN A 1 168 ? -0.586 -14.377 -7.263 1.00 97.38 168 ASN A O 1
ATOM 1294 N N . ASN A 1 169 ? 0.198 -14.000 -5.185 1.00 97.12 169 ASN A N 1
ATOM 1295 C CA . ASN A 1 169 ? 0.191 -15.403 -4.741 1.00 97.12 169 ASN A CA 1
ATOM 1296 C C . ASN A 1 169 ? -1.021 -15.785 -3.867 1.00 97.12 169 ASN A C 1
ATOM 1298 O O . ASN A 1 169 ? -1.024 -16.865 -3.281 1.00 97.12 169 ASN A O 1
ATOM 1302 N N . GLY A 1 170 ? -2.019 -14.908 -3.719 1.00 97.00 170 GLY A N 1
ATOM 1303 C CA . GLY A 1 170 ? -3.143 -15.133 -2.803 1.00 97.00 170 GLY A CA 1
ATOM 1304 C C . GLY A 1 170 ? -2.803 -15.023 -1.309 1.00 97.00 170 GLY A C 1
ATOM 1305 O O . GLY A 1 170 ? -3.681 -15.223 -0.474 1.00 97.00 170 GLY A O 1
ATOM 1306 N N . ALA A 1 171 ? -1.552 -14.706 -0.964 1.00 97.00 171 ALA A N 1
ATOM 1307 C CA . ALA A 1 171 ? -1.042 -14.631 0.404 1.00 97.00 171 ALA A CA 1
ATOM 1308 C C . ALA A 1 171 ? -0.500 -13.230 0.757 1.00 97.00 171 ALA A C 1
ATOM 1310 O O . ALA A 1 171 ? 0.342 -13.083 1.638 1.00 97.00 171 ALA A O 1
ATOM 1311 N N . GLY A 1 172 ? -0.973 -12.189 0.061 1.00 96.69 172 GLY A N 1
ATOM 1312 C CA . GLY A 1 172 ? -0.560 -10.799 0.286 1.00 96.69 172 GLY A CA 1
ATOM 1313 C C . GLY A 1 172 ? 0.787 -10.408 -0.334 1.00 96.69 172 GLY A C 1
ATOM 1314 O O . GLY A 1 172 ? 1.190 -9.253 -0.184 1.00 96.69 172 GLY A O 1
ATOM 1315 N N . ASP A 1 173 ? 1.451 -11.312 -1.067 1.00 98.06 173 ASP A N 1
ATOM 1316 C CA . ASP A 1 173 ? 2.572 -10.949 -1.935 1.00 98.06 173 ASP A CA 1
ATOM 1317 C C . ASP A 1 173 ? 2.080 -10.642 -3.349 1.00 98.06 173 ASP A C 1
ATOM 1319 O O . ASP A 1 173 ? 1.405 -11.449 -3.997 1.00 98.06 173 ASP A O 1
ATOM 1323 N N . PHE A 1 174 ? 2.484 -9.480 -3.844 1.00 98.44 174 PHE A N 1
ATOM 1324 C CA . PHE A 1 174 ? 2.247 -8.996 -5.193 1.00 98.44 174 PHE A CA 1
ATOM 1325 C C . PHE A 1 174 ? 3.560 -8.968 -5.977 1.00 98.44 174 PHE A C 1
ATOM 1327 O O . PHE A 1 174 ? 4.640 -8.819 -5.403 1.00 98.44 174 PHE A O 1
ATOM 1334 N N . TYR A 1 175 ? 3.467 -9.096 -7.297 1.00 97.69 175 TYR A N 1
ATOM 1335 C CA . TYR A 1 175 ? 4.609 -9.114 -8.207 1.00 97.69 175 TYR A CA 1
ATOM 1336 C C . TYR A 1 175 ? 4.395 -8.080 -9.301 1.00 97.69 175 TYR A C 1
ATOM 1338 O O . TYR A 1 175 ? 3.463 -8.195 -10.099 1.00 97.69 175 TYR A O 1
ATOM 1346 N N . ALA A 1 176 ? 5.258 -7.072 -9.331 1.00 97.31 176 ALA A N 1
ATOM 1347 C CA . ALA A 1 176 ? 5.210 -5.988 -10.298 1.00 97.31 176 ALA A CA 1
ATOM 1348 C C . ALA A 1 176 ? 6.507 -5.924 -11.109 1.00 97.31 176 ALA A C 1
ATOM 1350 O O . ALA A 1 176 ? 7.550 -6.431 -10.697 1.00 97.31 176 ALA A O 1
ATOM 1351 N N . VAL A 1 177 ? 6.445 -5.280 -12.270 1.00 95.75 177 VAL A N 1
ATOM 1352 C CA . VAL A 1 177 ? 7.625 -5.025 -13.102 1.00 95.75 177 VAL A CA 1
ATOM 1353 C C . VAL A 1 177 ? 8.236 -3.682 -12.706 1.00 95.75 177 VAL A C 1
ATOM 1355 O O . VAL A 1 177 ? 7.505 -2.714 -12.477 1.00 95.75 177 VAL A O 1
ATOM 1358 N N . LYS A 1 178 ? 9.568 -3.629 -12.629 1.00 95.38 178 LYS A N 1
ATOM 1359 C CA . LYS A 1 178 ? 10.328 -2.390 -12.412 1.00 95.38 178 LYS A CA 1
ATOM 1360 C C . LYS A 1 178 ? 10.167 -1.394 -13.571 1.00 95.38 178 LYS A C 1
ATOM 1362 O O . LYS A 1 178 ? 9.569 -1.700 -14.601 1.00 95.38 178 LYS A O 1
ATOM 1367 N N . ASP A 1 179 ? 10.822 -0.250 -13.418 1.00 95.38 179 ASP A N 1
ATOM 1368 C CA . ASP A 1 179 ? 10.887 0.889 -14.335 1.00 95.38 179 ASP A CA 1
ATOM 1369 C C . ASP A 1 179 ? 9.733 1.883 -14.183 1.00 95.38 179 ASP A C 1
ATOM 1371 O O . ASP A 1 179 ? 8.669 1.599 -13.623 1.00 95.38 179 ASP A O 1
ATOM 1375 N N . GLY A 1 180 ? 9.996 3.094 -14.673 1.00 94.31 180 GLY A N 1
ATOM 1376 C CA . GLY A 1 180 ? 9.022 4.173 -14.722 1.00 94.31 180 GLY A CA 1
ATOM 1377 C C . GLY A 1 180 ? 7.784 3.819 -15.549 1.00 94.31 180 GLY A C 1
ATOM 1378 O O . GLY A 1 180 ? 7.814 2.965 -16.443 1.00 94.31 180 GLY A O 1
ATOM 1379 N N . ASP A 1 181 ? 6.685 4.501 -15.257 1.00 94.38 181 ASP A N 1
ATOM 1380 C CA . ASP A 1 181 ? 5.439 4.391 -15.995 1.00 94.38 181 ASP A CA 1
ATOM 1381 C C . ASP A 1 181 ? 5.633 4.739 -17.479 1.00 94.38 181 ASP A C 1
ATOM 1383 O O . ASP A 1 181 ? 5.993 5.858 -17.851 1.00 94.38 181 ASP A O 1
ATOM 1387 N N . THR A 1 182 ? 5.334 3.759 -18.329 1.00 89.00 182 THR A N 1
ATOM 1388 C CA . THR A 1 182 ? 5.468 3.846 -19.786 1.00 89.00 182 THR A CA 1
ATOM 1389 C C . THR A 1 182 ? 4.128 3.986 -20.499 1.00 89.00 182 THR A C 1
ATOM 1391 O O . THR A 1 182 ? 4.066 3.791 -21.712 1.00 89.00 182 THR A O 1
ATOM 1394 N N . TYR A 1 183 ? 3.041 4.284 -19.777 1.00 86.81 183 TYR A N 1
ATOM 1395 C CA . TYR A 1 183 ? 1.723 4.430 -20.386 1.00 86.81 183 TYR A CA 1
ATOM 1396 C C . TYR A 1 183 ? 1.759 5.443 -21.537 1.00 86.81 183 TYR A C 1
ATOM 1398 O O . TYR A 1 183 ? 2.080 6.613 -21.340 1.00 86.81 183 TYR A O 1
ATOM 1406 N N . SER A 1 184 ? 1.425 5.001 -22.749 1.00 75.31 184 SER A N 1
ATOM 1407 C CA . SER A 1 184 ? 1.457 5.851 -23.936 1.00 75.31 184 SER A CA 1
ATOM 1408 C C . SER A 1 184 ? 0.358 6.914 -23.851 1.00 75.31 184 SER A C 1
ATOM 1410 O O . SER A 1 184 ? -0.822 6.613 -24.026 1.00 75.31 184 SER A O 1
ATOM 1412 N N . GLY A 1 185 ? 0.730 8.163 -23.571 1.00 77.94 185 GLY A N 1
ATOM 1413 C CA . GLY A 1 185 ? -0.200 9.289 -23.541 1.00 77.94 185 GLY A CA 1
ATOM 1414 C C . GLY A 1 185 ? 0.308 10.470 -22.720 1.00 77.94 185 GLY A C 1
ATOM 1415 O O . GLY A 1 185 ? 1.422 10.462 -22.203 1.00 77.94 185 GLY A O 1
ATOM 1416 N N . THR A 1 186 ? -0.543 11.482 -22.553 1.00 79.75 186 THR A N 1
ATOM 1417 C CA . THR A 1 186 ? -0.249 12.696 -21.764 1.00 79.75 186 THR A CA 1
ATOM 1418 C C . THR A 1 186 ? -0.013 12.428 -20.277 1.00 79.75 186 THR A C 1
ATOM 1420 O O . THR A 1 186 ? 0.447 13.312 -19.565 1.00 79.75 186 THR A O 1
ATOM 1423 N N . ASN A 1 187 ? -0.344 11.222 -19.809 1.00 82.19 187 ASN A N 1
ATOM 1424 C CA . ASN A 1 187 ? -0.277 10.827 -18.404 1.00 82.19 187 ASN A CA 1
ATOM 1425 C C . ASN A 1 187 ? 0.936 9.938 -18.082 1.00 82.19 187 ASN A C 1
ATOM 1427 O O . ASN A 1 187 ? 1.015 9.437 -16.953 1.00 82.19 187 ASN A O 1
ATOM 1431 N N . SER A 1 188 ? 1.846 9.737 -19.050 1.00 87.94 188 SER A N 1
ATOM 1432 C CA . SER A 1 188 ? 3.134 9.085 -18.796 1.00 87.94 188 SER A CA 1
ATOM 1433 C C . SER A 1 188 ? 3.920 9.911 -17.789 1.00 87.94 188 SER A C 1
ATOM 1435 O O . SER A 1 188 ? 4.128 11.111 -17.989 1.00 87.94 188 SER A O 1
ATOM 1437 N N . ASN A 1 189 ? 4.357 9.276 -16.707 1.00 93.69 189 ASN A N 1
ATOM 1438 C CA . ASN A 1 189 ? 5.255 9.907 -15.756 1.00 93.69 189 ASN A CA 1
ATOM 1439 C C . ASN A 1 189 ? 6.376 8.938 -15.357 1.00 93.69 189 ASN A C 1
ATOM 1441 O O . ASN A 1 189 ? 6.162 8.106 -14.480 1.00 93.69 189 ASN A O 1
ATOM 1445 N N . PRO A 1 190 ? 7.592 9.060 -15.917 1.00 93.69 190 PRO A N 1
ATOM 1446 C CA . PRO A 1 190 ? 8.684 8.134 -15.615 1.00 93.69 190 PRO A CA 1
ATOM 1447 C C . PRO A 1 190 ? 9.166 8.196 -14.156 1.00 93.69 190 PRO A C 1
ATOM 1449 O O . PRO A 1 190 ? 9.891 7.304 -13.725 1.00 93.69 190 PRO A O 1
ATOM 1452 N N . ALA A 1 191 ? 8.771 9.216 -13.382 1.00 95.62 191 ALA A N 1
ATOM 1453 C CA . ALA A 1 191 ? 9.019 9.258 -11.940 1.00 95.62 191 ALA A CA 1
ATOM 1454 C C . ALA A 1 191 ? 8.069 8.343 -11.144 1.00 95.62 191 ALA A C 1
ATOM 1456 O O . ALA A 1 191 ? 8.303 8.085 -9.965 1.00 95.62 191 ALA A O 1
ATOM 1457 N N . PHE A 1 192 ? 6.983 7.876 -11.760 1.00 97.12 192 PHE A N 1
ATOM 1458 C CA . PHE A 1 192 ? 6.003 6.989 -11.143 1.00 97.12 192 PHE A CA 1
ATOM 1459 C C . PHE A 1 192 ? 6.307 5.543 -11.511 1.00 97.12 192 PHE A C 1
ATOM 1461 O O . PHE A 1 192 ? 6.804 5.265 -12.596 1.00 97.12 192 PHE A O 1
ATOM 1468 N N . ALA A 1 193 ? 5.973 4.610 -10.628 1.00 97.62 193 ALA A N 1
ATOM 1469 C CA . ALA A 1 193 ? 6.037 3.190 -10.940 1.00 97.62 193 ALA A CA 1
ATOM 1470 C C . ALA A 1 193 ? 4.952 2.782 -11.948 1.00 97.62 193 ALA A C 1
ATOM 1472 O O . ALA A 1 193 ? 3.893 3.408 -12.039 1.00 97.62 193 ALA A O 1
ATOM 1473 N N . ARG A 1 194 ? 5.174 1.658 -12.632 1.00 96.94 194 ARG A N 1
ATOM 1474 C CA . ARG A 1 194 ? 4.173 0.983 -13.483 1.00 96.94 194 ARG A CA 1
ATOM 1475 C C . ARG A 1 194 ? 2.978 0.403 -12.718 1.00 96.94 194 ARG A C 1
ATOM 1477 O O . ARG A 1 194 ? 2.000 -0.025 -13.328 1.00 96.94 194 ARG A O 1
ATOM 1484 N N . TRP A 1 195 ? 3.046 0.388 -11.395 1.00 98.00 195 TRP A N 1
ATOM 1485 C CA . TRP A 1 195 ? 2.036 -0.141 -10.490 1.00 98.00 195 TRP A CA 1
ATOM 1486 C C . TRP A 1 195 ? 1.634 0.917 -9.462 1.00 98.00 195 TRP A C 1
ATOM 1488 O O . TRP A 1 195 ? 2.365 1.875 -9.224 1.00 98.00 195 TRP A O 1
ATOM 1498 N N . ASN A 1 196 ? 0.466 0.736 -8.862 1.00 98.50 196 ASN A N 1
ATOM 1499 C CA . ASN A 1 196 ? -0.011 1.503 -7.720 1.00 98.50 196 ASN A CA 1
ATOM 1500 C C . ASN A 1 196 ? -0.284 0.553 -6.554 1.00 98.50 196 ASN A C 1
ATOM 1502 O O . ASN A 1 196 ? -0.569 -0.629 -6.764 1.00 98.50 196 ASN A O 1
ATOM 1506 N N . PHE A 1 197 ? -0.260 1.093 -5.342 1.00 98.69 197 PHE A N 1
ATOM 1507 C CA . PHE A 1 197 ? -0.929 0.474 -4.206 1.00 98.69 197 PHE A CA 1
ATOM 1508 C C . PHE A 1 197 ? -2.253 1.195 -3.971 1.00 98.69 197 PHE A C 1
ATOM 1510 O O . PHE A 1 197 ? -2.389 2.387 -4.254 1.00 98.69 197 PHE A O 1
ATOM 1517 N N . ALA A 1 198 ? -3.236 0.471 -3.465 1.00 98.69 198 ALA A N 1
ATOM 1518 C CA . ALA A 1 198 ? -4.536 1.019 -3.148 1.00 98.69 198 ALA A CA 1
ATOM 1519 C C . ALA A 1 198 ? -4.979 0.555 -1.767 1.00 98.69 198 ALA A C 1
ATOM 1521 O O . ALA A 1 198 ? -4.677 -0.563 -1.341 1.00 98.69 198 ALA A O 1
ATOM 1522 N N . PHE A 1 199 ? -5.687 1.439 -1.076 1.00 98.69 199 PHE A N 1
ATOM 1523 C CA . PHE A 1 199 ? -6.137 1.215 0.287 1.00 98.69 199 PHE A CA 1
ATOM 1524 C C . PHE A 1 199 ? -7.624 1.514 0.427 1.00 98.69 199 PHE A C 1
ATOM 1526 O O . PHE A 1 199 ? -8.193 2.326 -0.303 1.00 98.69 199 PHE A O 1
ATOM 1533 N N . TYR A 1 200 ? -8.244 0.850 1.390 1.00 98.25 200 TYR A N 1
ATOM 1534 C CA . TYR A 1 200 ? -9.637 1.013 1.757 1.00 98.25 200 TYR A CA 1
ATOM 1535 C C . TYR A 1 200 ? -9.760 0.934 3.274 1.00 98.25 200 TYR A C 1
ATOM 1537 O O . TYR A 1 200 ? -9.230 0.013 3.891 1.00 98.25 200 TYR A O 1
ATOM 1545 N N . ALA A 1 201 ? -10.480 1.874 3.871 1.00 97.81 201 ALA A N 1
ATOM 1546 C CA . ALA A 1 201 ? -10.862 1.828 5.268 1.00 97.81 201 ALA A CA 1
ATOM 1547 C C . ALA A 1 201 ? -12.296 2.333 5.435 1.00 97.81 201 ALA A C 1
ATOM 1549 O O . ALA A 1 201 ? -12.615 3.467 5.073 1.00 97.81 201 ALA A O 1
ATOM 1550 N N . LEU A 1 202 ? -13.161 1.503 6.007 1.00 96.12 202 LEU A N 1
ATOM 1551 C CA . LEU A 1 202 ? -14.528 1.875 6.356 1.00 96.12 202 LEU A CA 1
ATOM 1552 C C . LEU A 1 202 ? -14.750 1.606 7.836 1.00 96.12 202 LEU A C 1
ATOM 1554 O O . LEU A 1 202 ? -14.565 0.477 8.279 1.00 96.12 202 LEU A O 1
ATOM 1558 N N . ASN A 1 203 ? -15.169 2.629 8.579 1.00 95.31 203 ASN A N 1
ATOM 1559 C CA . ASN A 1 203 ? -15.537 2.504 9.981 1.00 95.31 203 ASN A CA 1
ATOM 1560 C C . ASN A 1 203 ? -17.063 2.507 10.120 1.00 95.31 203 ASN A C 1
ATOM 1562 O O . ASN A 1 203 ? -17.692 3.555 9.974 1.00 95.31 203 ASN A O 1
ATOM 1566 N N . THR A 1 204 ? -17.657 1.349 10.421 1.00 94.25 204 THR A N 1
ATOM 1567 C CA . THR A 1 204 ? -19.093 1.243 10.710 1.00 94.25 204 THR A CA 1
ATOM 1568 C C . THR A 1 204 ? -19.432 1.342 12.203 1.00 94.25 204 THR A C 1
ATOM 1570 O O . THR A 1 204 ? -20.589 1.144 12.571 1.00 94.25 204 THR A O 1
ATOM 1573 N N . ASN A 1 205 ? -18.463 1.659 13.071 1.00 91.31 205 ASN A N 1
ATOM 1574 C CA . ASN A 1 205 ? -18.676 1.811 14.512 1.00 91.31 205 ASN A CA 1
ATOM 1575 C C . ASN A 1 205 ? -19.076 3.223 14.940 1.00 91.31 205 ASN A C 1
ATOM 1577 O O . ASN A 1 205 ? -18.774 4.235 14.299 1.00 91.31 205 ASN A O 1
ATOM 1581 N N . SER A 1 206 ? -19.696 3.297 16.121 1.00 89.19 206 SER A N 1
ATOM 1582 C CA . SER A 1 206 ? -19.999 4.553 16.813 1.00 89.19 206 SER A CA 1
ATOM 1583 C C . SER A 1 206 ? -18.762 5.277 17.357 1.00 89.19 206 SER A C 1
ATOM 1585 O O . SER A 1 206 ? -18.848 6.465 17.669 1.00 89.19 206 SER A O 1
ATOM 1587 N N . SER A 1 207 ? -17.623 4.590 17.461 1.00 92.06 207 SER A N 1
ATOM 1588 C CA . SER A 1 207 ? -16.372 5.131 17.998 1.00 92.06 207 SER A CA 1
ATOM 1589 C C . SER A 1 207 ? -15.449 5.631 16.890 1.00 92.06 207 SER A C 1
ATOM 1591 O O . SER A 1 207 ? -15.395 5.068 15.798 1.00 92.06 207 SER A O 1
ATOM 1593 N N . HIS A 1 208 ? -14.712 6.701 17.181 1.00 92.19 208 HIS A N 1
ATOM 1594 C CA . HIS A 1 208 ? -13.607 7.145 16.338 1.00 92.19 208 HIS A CA 1
ATOM 1595 C C . HIS A 1 208 ? -12.425 6.188 16.472 1.00 92.19 208 HIS A C 1
ATOM 1597 O O . HIS A 1 208 ? -12.152 5.707 17.569 1.00 92.19 208 HIS A O 1
ATOM 1603 N N . MET A 1 209 ? -11.717 5.971 15.368 1.00 95.38 209 MET A N 1
ATOM 1604 C CA . MET A 1 209 ? -10.488 5.182 15.336 1.00 95.38 209 MET A CA 1
ATOM 1605 C C . MET A 1 209 ? -9.387 5.979 14.646 1.00 95.38 209 MET A C 1
ATOM 1607 O O . MET A 1 209 ? -9.666 6.845 13.813 1.00 95.38 209 MET A O 1
ATOM 1611 N N . TYR A 1 210 ? -8.139 5.671 14.965 1.00 97.00 210 TYR A N 1
ATOM 1612 C CA . TYR A 1 210 ? -6.985 6.199 14.252 1.00 97.00 210 TYR A CA 1
ATOM 1613 C C . TYR A 1 210 ? -6.496 5.153 13.263 1.00 97.00 210 TYR A C 1
ATOM 1615 O O . TYR A 1 210 ? -6.506 3.958 13.545 1.00 97.00 210 TYR A O 1
ATOM 1623 N N . LEU A 1 211 ? -6.093 5.600 12.084 1.00 98.06 211 LEU A N 1
ATOM 1624 C CA . LEU A 1 211 ? -5.567 4.726 11.053 1.00 98.06 211 LEU A CA 1
ATOM 1625 C C . LEU A 1 211 ? -4.224 5.261 10.591 1.00 98.06 211 LEU A C 1
ATOM 1627 O O . LEU A 1 211 ? -4.128 6.416 10.181 1.00 98.06 211 LEU A O 1
ATOM 1631 N N . ASP A 1 212 ? -3.215 4.404 10.615 1.00 98.50 212 ASP A N 1
ATOM 1632 C CA . ASP A 1 212 ? -1.928 4.671 9.997 1.00 98.50 212 ASP A CA 1
ATOM 1633 C C . ASP A 1 212 ? -1.806 3.898 8.693 1.00 98.50 212 ASP A C 1
ATOM 1635 O O . ASP A 1 212 ? -1.992 2.685 8.660 1.00 98.50 212 ASP A O 1
ATOM 1639 N N . LEU A 1 213 ? -1.438 4.595 7.627 1.00 98.50 213 LEU A N 1
ATOM 1640 C CA . LEU A 1 213 ? -0.911 3.995 6.415 1.00 98.50 213 LEU A CA 1
ATOM 1641 C C . LEU A 1 213 ? 0.616 4.069 6.464 1.00 98.50 213 LEU A C 1
ATOM 1643 O O . LEU A 1 213 ? 1.190 5.159 6.407 1.00 98.50 213 LEU A O 1
ATOM 1647 N N . LEU A 1 214 ? 1.251 2.906 6.557 1.00 98.62 214 LEU A N 1
ATOM 1648 C CA . LEU A 1 214 ? 2.694 2.734 6.481 1.00 98.62 214 LEU A CA 1
ATOM 1649 C C . LEU A 1 214 ? 3.101 2.379 5.050 1.00 98.62 214 LEU A C 1
ATOM 1651 O O . LEU A 1 214 ? 2.439 1.556 4.413 1.00 98.62 214 LEU A O 1
ATOM 1655 N N . TYR A 1 215 ? 4.171 2.990 4.543 1.00 98.69 215 TYR A N 1
ATOM 1656 C CA . TYR A 1 215 ? 4.664 2.761 3.182 1.00 98.69 215 TYR A CA 1
ATOM 1657 C C . TYR A 1 215 ? 6.189 2.852 3.092 1.00 98.69 215 TYR A C 1
ATOM 1659 O O . TYR A 1 215 ? 6.811 3.675 3.765 1.00 98.69 215 TYR A O 1
ATOM 1667 N N . ASP A 1 216 ? 6.781 2.023 2.236 1.00 98.25 216 ASP A N 1
ATOM 1668 C CA . ASP A 1 216 ? 8.232 1.907 2.087 1.00 98.25 216 ASP A CA 1
ATOM 1669 C C . ASP A 1 216 ? 8.772 2.600 0.819 1.00 98.25 216 ASP A C 1
ATOM 1671 O O . ASP A 1 216 ? 8.163 2.532 -0.252 1.00 98.25 216 ASP A O 1
ATOM 1675 N N . PHE A 1 217 ? 9.933 3.253 0.931 1.00 98.31 217 PHE A N 1
ATOM 1676 C CA . PHE A 1 217 ? 10.732 3.760 -0.196 1.00 98.31 217 PHE A CA 1
ATOM 1677 C C . PHE A 1 217 ? 12.033 2.968 -0.408 1.00 98.31 217 PHE A C 1
ATOM 1679 O O . PHE A 1 217 ? 12.653 3.116 -1.465 1.00 98.31 217 PHE A O 1
ATOM 1686 N N . ASP A 1 218 ? 12.456 2.165 0.567 1.00 97.81 218 ASP A N 1
ATOM 1687 C CA . ASP A 1 218 ? 13.672 1.366 0.534 1.00 97.81 218 ASP A CA 1
ATOM 1688 C C . ASP A 1 218 ? 13.405 0.016 -0.150 1.00 97.81 218 ASP A C 1
ATOM 1690 O O . ASP A 1 218 ? 12.638 -0.786 0.359 1.00 97.81 218 ASP A O 1
ATOM 1694 N N . PRO A 1 219 ? 14.036 -0.283 -1.298 1.00 97.75 219 PRO A N 1
ATOM 1695 C CA . PRO A 1 219 ? 13.811 -1.539 -2.014 1.00 97.75 219 PRO A CA 1
ATOM 1696 C C . PRO A 1 219 ? 14.444 -2.769 -1.337 1.00 97.75 219 PRO A C 1
ATOM 1698 O O . PRO A 1 219 ? 14.382 -3.875 -1.887 1.00 97.75 219 PRO A O 1
ATOM 1701 N N . ARG A 1 220 ? 15.157 -2.605 -0.216 1.00 97.50 220 ARG A N 1
ATOM 1702 C CA . ARG A 1 220 ? 15.821 -3.715 0.476 1.00 97.50 220 ARG A CA 1
ATOM 1703 C C . ARG A 1 220 ? 14.788 -4.651 1.103 1.00 97.50 220 ARG A C 1
ATOM 1705 O O . ARG A 1 220 ? 13.797 -4.226 1.671 1.00 97.50 220 ARG A O 1
ATOM 1712 N N . ALA A 1 221 ? 15.053 -5.953 1.032 1.00 96.88 221 ALA A N 1
ATOM 1713 C CA . ALA A 1 221 ? 14.207 -6.934 1.700 1.00 96.88 221 ALA A CA 1
ATOM 1714 C C . ALA A 1 221 ? 14.275 -6.764 3.222 1.00 96.88 221 ALA A C 1
ATOM 1716 O O . ALA A 1 221 ? 15.365 -6.601 3.780 1.00 96.88 221 ALA A O 1
ATOM 1717 N N . GLY A 1 222 ? 13.123 -6.873 3.883 1.00 95.44 222 GLY A N 1
ATOM 1718 C CA . GLY A 1 222 ? 13.043 -6.819 5.335 1.00 95.44 222 GLY A CA 1
ATOM 1719 C C . GLY A 1 222 ? 13.296 -5.429 5.917 1.00 95.44 222 GLY A C 1
ATOM 1720 O O . GLY A 1 222 ? 13.910 -5.331 6.981 1.00 95.44 222 GLY A O 1
ATOM 1721 N N . THR A 1 223 ? 12.853 -4.366 5.240 1.00 96.31 223 THR A N 1
ATOM 1722 C CA . THR A 1 223 ? 12.868 -3.011 5.802 1.00 96.31 223 THR A CA 1
ATOM 1723 C C . THR A 1 223 ? 12.117 -2.983 7.138 1.00 96.31 223 THR A C 1
ATOM 1725 O O . THR A 1 223 ? 10.962 -3.399 7.236 1.00 96.31 223 THR A O 1
ATOM 1728 N N . ASP A 1 224 ? 12.790 -2.497 8.180 1.00 96.88 224 ASP A N 1
ATOM 1729 C CA . ASP A 1 224 ? 12.237 -2.315 9.526 1.00 96.88 224 ASP A CA 1
ATOM 1730 C C . ASP A 1 224 ? 11.035 -1.345 9.481 1.00 96.88 224 ASP A C 1
ATOM 1732 O O . ASP A 1 224 ? 11.064 -0.328 8.777 1.00 96.88 224 ASP A O 1
ATOM 1736 N N . GLU A 1 225 ? 9.958 -1.640 10.218 1.00 97.12 225 GLU A N 1
ATOM 1737 C CA . GLU A 1 225 ? 8.753 -0.795 10.247 1.00 97.12 225 GLU A CA 1
ATOM 1738 C C . GLU A 1 225 ? 9.066 0.670 10.609 1.00 97.12 225 GLU A C 1
ATOM 1740 O O . GLU A 1 225 ? 8.452 1.586 10.065 1.00 97.12 225 GLU A O 1
ATOM 1745 N N . SER A 1 226 ? 10.073 0.921 11.452 1.00 96.62 226 SER A N 1
ATOM 1746 C CA . SER A 1 226 ? 10.473 2.279 11.843 1.00 96.62 226 SER A CA 1
ATOM 1747 C C . SER A 1 226 ? 11.073 3.114 10.705 1.00 96.62 226 SER A C 1
ATOM 1749 O O . SER A 1 226 ? 11.144 4.338 10.824 1.00 96.62 226 SER A O 1
ATOM 1751 N N . ALA A 1 227 ? 11.488 2.483 9.602 1.00 97.06 227 ALA A N 1
ATOM 1752 C CA . ALA A 1 227 ? 11.992 3.170 8.416 1.00 97.06 227 ALA A CA 1
ATOM 1753 C C . ALA A 1 227 ? 10.879 3.587 7.434 1.00 97.06 227 ALA A C 1
ATOM 1755 O O . ALA A 1 227 ? 11.154 4.324 6.482 1.00 97.06 227 ALA A O 1
ATOM 1756 N N . HIS A 1 228 ? 9.637 3.146 7.660 1.00 98.31 228 HIS A N 1
ATOM 1757 C CA . HIS A 1 228 ? 8.509 3.448 6.786 1.00 98.31 228 HIS A CA 1
ATOM 1758 C C . HIS A 1 228 ? 8.025 4.892 6.945 1.00 98.31 228 HIS A C 1
ATOM 1760 O O . HIS A 1 228 ? 8.084 5.499 8.017 1.00 98.31 228 HIS A O 1
ATOM 1766 N N . GLY A 1 229 ? 7.466 5.425 5.862 1.00 98.19 229 GLY A N 1
ATOM 1767 C CA . GLY A 1 229 ? 6.622 6.603 5.922 1.00 98.19 229 GLY A CA 1
ATOM 1768 C C . GLY A 1 229 ? 5.329 6.270 6.639 1.00 98.19 229 GLY A C 1
ATOM 1769 O O . GLY A 1 229 ? 4.837 5.150 6.539 1.00 98.19 229 GLY A O 1
ATOM 1770 N N . ARG A 1 230 ? 4.760 7.248 7.337 1.00 98.25 230 ARG A N 1
ATOM 1771 C CA . ARG A 1 230 ? 3.514 7.106 8.091 1.00 98.25 230 ARG A CA 1
ATOM 1772 C C . ARG A 1 230 ? 2.565 8.235 7.736 1.00 98.25 230 ARG A C 1
ATOM 1774 O O . ARG A 1 230 ? 2.895 9.404 7.924 1.00 98.25 230 ARG A O 1
ATOM 1781 N N . LEU A 1 231 ? 1.373 7.883 7.271 1.00 98.12 231 LEU A N 1
ATOM 1782 C CA . LEU A 1 231 ? 0.234 8.786 7.158 1.00 98.12 231 LEU A CA 1
ATOM 1783 C C . LEU A 1 231 ? -0.823 8.392 8.1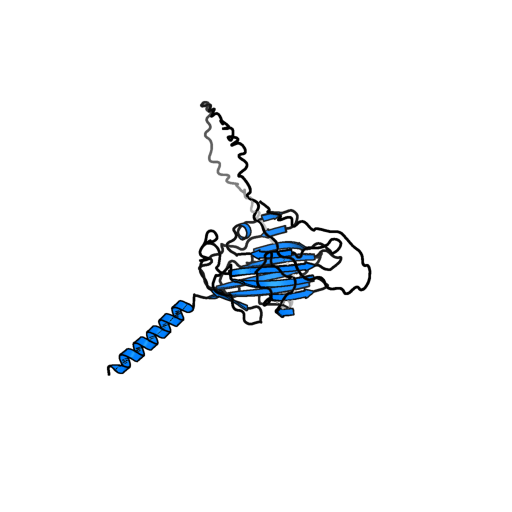90 1.00 98.12 231 LEU A C 1
ATOM 1785 O O . LEU A 1 231 ? -1.486 7.374 8.030 1.00 98.12 231 LEU A O 1
ATOM 1789 N N . SER A 1 232 ? -1.002 9.217 9.212 1.00 97.81 232 SER A N 1
ATOM 1790 C CA . SER A 1 232 ? -2.015 9.035 10.251 1.00 97.81 232 SER A CA 1
ATOM 1791 C C . SER A 1 232 ? -3.266 9.836 9.919 1.00 97.81 232 SER A C 1
ATOM 1793 O O . SER A 1 232 ? -3.171 11.037 9.657 1.00 97.81 232 SER A O 1
ATOM 1795 N N . VAL A 1 233 ? -4.438 9.205 9.968 1.00 96.62 233 VAL A N 1
ATOM 1796 C CA . VAL A 1 233 ? -5.747 9.838 9.762 1.00 96.62 233 VAL A CA 1
ATOM 1797 C C . VAL A 1 233 ? -6.724 9.467 10.875 1.00 96.62 233 VAL A C 1
ATOM 1799 O O . VAL A 1 233 ? -6.662 8.380 11.446 1.00 96.62 233 VAL A O 1
ATOM 1802 N N . LEU A 1 234 ? -7.658 10.372 11.171 1.00 95.25 234 LEU A N 1
ATOM 1803 C CA . LEU A 1 234 ? -8.800 10.073 12.037 1.00 95.25 234 LEU A CA 1
ATOM 1804 C C . LEU A 1 234 ? -9.932 9.481 11.191 1.00 95.25 234 LEU A C 1
ATOM 1806 O O . LEU A 1 234 ? -10.470 10.171 10.322 1.00 95.25 234 LEU A O 1
ATOM 1810 N N . LEU A 1 235 ? -10.330 8.239 11.470 1.00 93.56 235 LEU A N 1
ATOM 1811 C CA . LEU A 1 235 ? -11.531 7.633 10.904 1.00 93.56 235 LEU A CA 1
ATOM 1812 C C . LEU A 1 235 ? -12.753 8.061 11.736 1.00 93.56 235 LEU A C 1
ATOM 1814 O O . LEU A 1 235 ? -12.861 7.696 12.914 1.00 93.56 235 LEU A O 1
ATOM 1818 N N . PRO A 1 236 ? -13.684 8.852 11.170 1.00 88.25 236 PRO A N 1
ATOM 1819 C CA . PRO A 1 236 ? -14.854 9.306 11.913 1.00 88.25 236 PRO A CA 1
ATOM 1820 C C . PRO A 1 236 ? -15.774 8.124 12.296 1.00 88.25 236 PRO A C 1
ATOM 1822 O O . PRO A 1 236 ? -15.601 7.017 11.794 1.00 88.25 236 PRO A O 1
ATOM 1825 N N . SER A 1 237 ? -16.802 8.342 13.125 1.00 86.00 237 SER A N 1
ATOM 1826 C CA . SER A 1 237 ? -17.842 7.340 13.450 1.00 86.00 237 SER A CA 1
ATOM 1827 C C . SER A 1 237 ? -19.123 7.464 12.599 1.00 86.00 237 SER A C 1
ATOM 1829 O O . SER A 1 237 ? -19.395 8.537 12.047 1.00 86.00 237 SER A O 1
ATOM 1831 N N . VAL A 1 238 ? -19.943 6.401 12.512 1.00 75.94 238 VAL A N 1
ATOM 1832 C CA . VAL A 1 238 ? -21.132 6.258 11.616 1.00 75.94 238 VAL A CA 1
ATOM 1833 C C . VAL A 1 238 ? -22.275 7.264 11.766 1.00 75.94 238 VAL A C 1
ATOM 1835 O O . VAL A 1 238 ? -23.264 7.178 11.043 1.00 75.94 238 VAL A O 1
ATOM 1838 N N . SER A 1 239 ? -22.174 8.268 12.636 1.00 67.81 239 SER A N 1
ATOM 1839 C CA . SER A 1 239 ? -23.231 9.287 12.787 1.00 67.81 239 SER A CA 1
ATOM 1840 C C . SER A 1 239 ? -23.529 10.098 11.507 1.00 67.81 239 SER A C 1
ATOM 1842 O O . SER A 1 239 ? -24.465 10.896 11.485 1.00 67.81 239 SER A O 1
ATOM 1844 N N . LYS A 1 240 ? -22.761 9.903 10.427 1.00 58.56 240 LYS A N 1
ATOM 1845 C CA . LYS A 1 240 ? -22.986 10.464 9.091 1.00 58.56 240 LYS A CA 1
ATOM 1846 C C . LYS A 1 240 ? -22.741 9.371 8.054 1.00 58.56 240 LYS A C 1
ATOM 1848 O O . LYS A 1 240 ? -21.870 8.537 8.279 1.00 58.56 240 LYS A O 1
ATOM 1853 N N . ALA A 1 241 ? -23.468 9.394 6.932 1.00 58.72 241 ALA A N 1
ATOM 1854 C CA . ALA A 1 241 ? -23.155 8.566 5.766 1.00 58.72 241 ALA A CA 1
ATOM 1855 C C . ALA A 1 241 ? -21.665 8.733 5.443 1.00 58.72 241 ALA A C 1
ATOM 1857 O O . ALA A 1 241 ? -21.237 9.816 5.039 1.00 58.72 241 ALA A O 1
ATOM 1858 N N . GLN A 1 242 ? -20.871 7.714 5.759 1.00 69.19 242 GLN A N 1
ATOM 1859 C CA . GLN A 1 242 ? -19.433 7.782 5.601 1.00 69.19 242 GLN A CA 1
ATOM 1860 C C . GLN A 1 242 ? -19.045 7.166 4.283 1.00 69.19 242 GLN A C 1
ATOM 1862 O O . GLN A 1 242 ? -19.252 5.977 4.046 1.00 69.19 242 GLN A O 1
ATOM 1867 N N . ASP A 1 243 ? -18.420 7.995 3.465 1.00 86.00 243 ASP A N 1
ATOM 1868 C CA . ASP A 1 243 ? -17.594 7.503 2.387 1.00 86.00 243 ASP A CA 1
ATOM 1869 C C . ASP A 1 243 ? -16.393 6.791 3.015 1.00 86.00 243 ASP A C 1
ATOM 1871 O O . ASP A 1 243 ? -15.746 7.322 3.924 1.00 86.00 243 ASP A O 1
ATOM 1875 N N . ALA A 1 244 ? -16.100 5.580 2.544 1.00 94.00 244 ALA A N 1
ATOM 1876 C CA . ALA A 1 244 ? -14.880 4.889 2.931 1.00 94.00 244 ALA A CA 1
ATOM 1877 C C . ALA A 1 244 ? -13.662 5.769 2.609 1.00 94.00 244 ALA A C 1
ATOM 1879 O O . ALA A 1 244 ? -13.602 6.401 1.548 1.00 94.00 244 ALA A O 1
ATOM 1880 N N . TRP A 1 245 ? -12.677 5.788 3.505 1.00 95.94 245 TRP A N 1
ATOM 1881 C CA . TRP A 1 245 ? -11.388 6.397 3.221 1.00 95.94 245 TRP A CA 1
ATOM 1882 C C . TRP A 1 245 ? -10.603 5.454 2.316 1.00 95.94 245 TRP A C 1
ATOM 1884 O O . TRP A 1 245 ? -10.137 4.400 2.742 1.00 95.94 245 TRP A O 1
ATOM 1894 N N . GLN A 1 246 ? -10.527 5.798 1.037 1.00 97.56 246 GLN A N 1
ATOM 1895 C CA . GLN A 1 246 ? -9.933 4.944 0.020 1.00 97.56 246 GLN A CA 1
ATOM 1896 C C . GLN A 1 246 ? -9.298 5.782 -1.080 1.00 97.56 246 GLN A C 1
ATOM 1898 O O . GLN A 1 246 ? -9.820 6.841 -1.431 1.00 97.56 246 GLN A O 1
ATOM 1903 N N . ASP A 1 247 ? -8.197 5.289 -1.634 1.00 97.88 247 ASP A N 1
ATOM 1904 C CA . ASP A 1 247 ? -7.525 5.883 -2.788 1.00 97.88 247 ASP A CA 1
ATOM 1905 C C . ASP A 1 247 ? -6.552 4.868 -3.420 1.00 97.88 247 ASP A C 1
ATOM 1907 O O . ASP A 1 247 ? -6.332 3.774 -2.886 1.00 97.88 247 ASP A O 1
ATOM 1911 N N . SER A 1 248 ? -5.962 5.241 -4.555 1.00 98.00 248 SER A N 1
ATOM 1912 C CA . SER A 1 248 ? -4.908 4.507 -5.254 1.00 98.00 248 SER A CA 1
ATOM 1913 C C . SER A 1 248 ? -3.745 5.436 -5.561 1.00 98.00 248 SER A C 1
ATOM 1915 O O . SER A 1 248 ? -3.860 6.390 -6.338 1.00 98.00 248 SER A O 1
ATOM 1917 N N . TRP A 1 249 ? -2.597 5.145 -4.960 1.00 98.12 249 TRP A N 1
ATOM 1918 C CA . TRP A 1 249 ? -1.425 6.002 -5.016 1.00 98.12 249 TRP A CA 1
ATOM 1919 C C . TRP A 1 249 ? -0.241 5.323 -5.679 1.00 98.12 249 TRP A C 1
ATOM 1921 O O . TRP A 1 249 ? -0.103 4.101 -5.743 1.00 98.12 249 TRP A O 1
ATOM 1931 N N . ASN A 1 250 ? 0.643 6.178 -6.172 1.00 98.06 250 ASN A N 1
ATOM 1932 C CA . ASN A 1 250 ? 1.939 5.787 -6.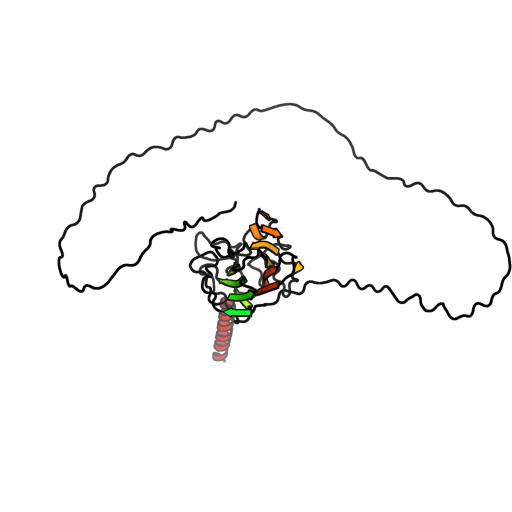679 1.00 98.06 250 ASN A CA 1
ATOM 1933 C C . ASN A 1 250 ? 3.008 6.327 -5.731 1.00 98.06 250 ASN A C 1
ATOM 1935 O O . ASN A 1 250 ? 2.939 7.497 -5.353 1.00 98.06 250 ASN A O 1
ATOM 1939 N N . LEU A 1 251 ? 4.016 5.522 -5.396 1.00 98.19 251 LEU A N 1
ATOM 1940 C CA . LEU A 1 251 ? 5.110 5.959 -4.520 1.00 98.19 251 LEU A CA 1
ATOM 1941 C C . LEU A 1 251 ? 5.889 7.165 -5.085 1.00 98.19 251 LEU A C 1
ATOM 1943 O O . LEU A 1 251 ? 6.493 7.912 -4.323 1.00 98.19 251 LEU A O 1
ATOM 1947 N N . GLY A 1 252 ? 5.825 7.410 -6.400 1.00 97.44 252 GLY A N 1
ATOM 1948 C CA . GLY A 1 252 ? 6.414 8.590 -7.040 1.00 97.44 252 GLY A CA 1
ATOM 1949 C C . GLY A 1 252 ? 5.660 9.907 -6.807 1.00 97.44 252 GLY A C 1
ATOM 1950 O O . GLY A 1 252 ? 6.106 10.957 -7.273 1.00 97.44 252 GLY A O 1
ATOM 1951 N N . MET A 1 253 ? 4.510 9.897 -6.125 1.00 97.19 253 MET A N 1
ATOM 1952 C CA . MET A 1 253 ? 3.760 11.117 -5.826 1.00 97.19 253 MET A CA 1
ATOM 1953 C C . MET A 1 253 ? 4.515 12.003 -4.825 1.00 97.19 253 MET A C 1
ATOM 1955 O O . MET A 1 253 ? 4.794 11.602 -3.700 1.00 97.19 253 MET A O 1
ATOM 1959 N N . ALA A 1 254 ? 4.770 13.259 -5.204 1.00 96.62 254 ALA A N 1
ATOM 1960 C CA . ALA A 1 254 ? 5.623 14.179 -4.441 1.00 96.62 254 ALA A CA 1
ATOM 1961 C C . ALA A 1 254 ? 5.154 14.470 -3.001 1.00 96.62 254 ALA A C 1
ATOM 1963 O O . ALA A 1 254 ? 5.960 14.856 -2.158 1.00 96.62 254 ALA A O 1
ATOM 1964 N N . PHE A 1 255 ? 3.862 14.305 -2.695 1.00 96.19 255 PHE A N 1
ATOM 1965 C CA . PHE A 1 255 ? 3.370 14.521 -1.331 1.00 96.19 255 PHE A CA 1
ATOM 1966 C C . PHE A 1 255 ? 3.802 13.415 -0.357 1.00 96.19 255 PHE A C 1
ATOM 1968 O O . PHE A 1 255 ? 3.801 13.654 0.843 1.00 96.19 255 PHE A O 1
ATOM 1975 N N . LEU A 1 256 ? 4.194 12.233 -0.850 1.00 97.00 256 LEU A N 1
ATOM 1976 C CA . LEU A 1 256 ? 4.669 11.123 -0.017 1.00 97.00 256 LEU A CA 1
ATOM 1977 C C . LEU A 1 256 ? 6.120 11.309 0.446 1.00 97.00 256 LEU A C 1
ATOM 1979 O O . LEU A 1 256 ? 6.550 10.646 1.387 1.00 97.00 256 LEU A O 1
ATOM 1983 N N . SER A 1 257 ? 6.876 12.202 -0.198 1.00 96.88 257 SER A N 1
ATOM 1984 C CA . SER A 1 257 ? 8.284 12.483 0.111 1.00 96.88 257 SER A CA 1
ATOM 1985 C C . SER A 1 257 ? 8.495 13.751 0.941 1.00 96.88 257 SER A C 1
ATOM 1987 O O . SER A 1 257 ? 9.633 14.151 1.170 1.00 96.88 257 SER A O 1
ATOM 1989 N N . ALA A 1 258 ? 7.426 14.436 1.347 1.00 96.19 258 ALA A N 1
ATOM 1990 C CA . ALA A 1 258 ? 7.515 15.701 2.065 1.00 96.19 258 ALA A CA 1
ATOM 1991 C C . ALA A 1 258 ? 6.623 15.669 3.301 1.00 96.19 258 ALA A C 1
ATOM 1993 O O . ALA A 1 258 ? 5.452 15.323 3.195 1.00 96.19 258 ALA A O 1
ATOM 1994 N N . GLN A 1 259 ? 7.158 16.086 4.453 1.00 95.25 259 GLN A N 1
ATOM 1995 C CA . GLN A 1 259 ? 6.359 16.247 5.667 1.00 95.25 259 GLN A CA 1
ATOM 1996 C C . GLN A 1 259 ? 5.143 17.127 5.369 1.00 95.25 259 GLN A C 1
ATOM 1998 O O . GLN A 1 259 ? 5.277 18.246 4.867 1.00 95.25 259 GLN A O 1
ATOM 2003 N N . ALA A 1 260 ? 3.959 16.631 5.713 1.00 94.31 260 ALA A N 1
ATOM 2004 C CA . ALA A 1 260 ? 2.719 17.368 5.552 1.00 94.31 260 ALA A CA 1
ATOM 2005 C C . ALA A 1 260 ? 1.824 17.162 6.771 1.00 94.31 260 ALA A C 1
ATOM 2007 O O . ALA A 1 260 ? 1.784 16.091 7.368 1.00 94.31 260 ALA A O 1
ATOM 2008 N N . SER A 1 261 ? 1.078 18.194 7.138 1.00 92.69 261 SER A N 1
ATOM 2009 C CA . SER A 1 261 ? 0.031 18.097 8.147 1.00 92.69 261 SER A CA 1
ATOM 2010 C C . SER A 1 261 ? -1.191 18.878 7.685 1.00 92.69 261 SER A C 1
ATOM 2012 O O . SER A 1 261 ? -1.094 19.929 7.047 1.00 92.69 261 SER A O 1
ATOM 2014 N N . GLY A 1 262 ? -2.361 18.326 7.970 1.00 90.94 262 GLY A N 1
ATOM 2015 C CA . GLY A 1 262 ? -3.651 18.946 7.724 1.00 90.94 262 GLY A CA 1
ATOM 2016 C C . GLY A 1 262 ? -4.560 18.756 8.928 1.00 90.94 262 GLY A C 1
ATOM 2017 O O . GLY A 1 262 ? -4.205 18.094 9.897 1.00 90.94 262 GLY A O 1
ATOM 2018 N N . THR A 1 263 ? -5.768 19.309 8.865 1.00 82.44 263 THR A N 1
ATOM 2019 C CA . THR A 1 263 ? -6.727 19.239 9.981 1.00 82.44 263 THR A CA 1
ATOM 2020 C C . THR A 1 263 ? -7.069 17.802 10.392 1.00 82.44 263 THR A C 1
ATOM 2022 O O . THR A 1 263 ? -7.366 17.565 11.555 1.00 82.44 263 THR A O 1
ATOM 2025 N N . ASN A 1 264 ? -7.003 16.851 9.453 1.00 88.25 264 ASN A N 1
ATOM 2026 C CA . ASN A 1 264 ? -7.427 15.463 9.662 1.00 88.25 264 ASN A CA 1
ATOM 2027 C C . ASN A 1 264 ? -6.326 14.432 9.372 1.00 88.25 264 ASN A C 1
ATOM 2029 O O . ASN A 1 264 ? -6.628 13.241 9.321 1.00 88.25 264 ASN A O 1
ATOM 2033 N N . PHE A 1 265 ? -5.089 14.871 9.111 1.00 94.69 265 PHE A N 1
ATOM 2034 C CA . PHE A 1 265 ? -4.000 13.944 8.828 1.00 94.69 265 PHE A CA 1
ATOM 2035 C C . PHE A 1 265 ? -2.623 14.494 9.194 1.00 94.69 265 PHE A C 1
ATOM 2037 O O . PHE A 1 265 ? -2.388 15.704 9.147 1.00 94.69 265 PHE A O 1
ATOM 2044 N N . VAL A 1 266 ? -1.696 13.585 9.481 1.00 97.00 266 VAL A N 1
ATOM 2045 C CA . VAL A 1 266 ? -0.268 13.865 9.656 1.00 97.00 266 VAL A CA 1
ATOM 2046 C C . VAL A 1 266 ? 0.513 12.883 8.795 1.00 97.00 266 VAL A C 1
ATOM 2048 O O . VAL A 1 266 ? 0.302 11.682 8.904 1.00 97.00 266 VAL A O 1
ATOM 2051 N N . LEU A 1 267 ? 1.393 13.387 7.935 1.00 97.81 267 LEU A N 1
ATOM 2052 C CA . LEU A 1 267 ? 2.267 12.589 7.083 1.00 97.81 267 LEU A CA 1
ATOM 2053 C C . LEU A 1 267 ? 3.722 12.844 7.455 1.00 97.81 267 LEU A C 1
ATOM 2055 O O . LEU A 1 267 ? 4.204 13.972 7.323 1.00 97.81 267 LEU A O 1
ATOM 2059 N N . THR A 1 268 ? 4.410 11.777 7.841 1.00 98.06 268 THR A N 1
ATOM 2060 C CA . THR A 1 268 ? 5.853 11.725 8.066 1.00 98.06 268 THR A CA 1
ATOM 2061 C C . THR A 1 268 ? 6.474 10.847 6.980 1.00 98.06 268 THR A C 1
ATOM 2063 O O . THR A 1 268 ? 6.155 9.659 6.930 1.00 98.06 268 THR A O 1
ATOM 2066 N N . PRO A 1 269 ? 7.310 11.391 6.080 1.00 97.88 269 PRO A N 1
ATOM 2067 C CA . PRO A 1 269 ? 7.875 10.617 4.984 1.00 97.88 269 PRO A CA 1
ATOM 2068 C C . PRO A 1 269 ? 8.946 9.634 5.488 1.00 97.88 269 PRO A C 1
ATOM 2070 O O . PRO A 1 269 ? 9.586 9.905 6.509 1.00 97.88 269 PRO A O 1
ATOM 2073 N N . PRO A 1 270 ? 9.189 8.528 4.762 1.00 97.38 270 PRO A N 1
ATOM 2074 C CA . PRO A 1 270 ? 10.338 7.671 5.026 1.00 97.38 270 PRO A CA 1
ATOM 2075 C C . PRO A 1 270 ? 11.630 8.425 4.704 1.00 97.38 270 PRO A C 1
ATOM 2077 O O . PRO A 1 270 ? 11.639 9.430 3.983 1.00 97.38 270 PRO A O 1
ATOM 2080 N N . SER A 1 271 ? 12.757 7.913 5.192 1.00 95.56 271 SER A N 1
ATOM 2081 C CA . SER A 1 271 ? 14.059 8.411 4.750 1.00 95.56 271 SER A CA 1
ATOM 2082 C C . SER A 1 271 ? 14.305 8.086 3.270 1.00 95.56 271 SER A C 1
ATOM 2084 O O . SER A 1 271 ? 13.901 7.035 2.778 1.00 95.56 271 SER A O 1
ATOM 2086 N N . GLY A 1 272 ? 15.018 8.966 2.563 1.00 95.50 272 GLY A N 1
ATOM 2087 C CA . GLY A 1 272 ? 15.376 8.755 1.160 1.00 95.50 272 GLY A CA 1
ATOM 2088 C C . GLY A 1 272 ? 14.288 9.180 0.172 1.00 95.50 272 GLY A C 1
ATOM 2089 O O . GLY A 1 272 ? 13.475 10.061 0.444 1.00 95.50 272 GLY A O 1
ATOM 2090 N N . SER A 1 273 ? 14.325 8.600 -1.026 1.00 96.69 273 SER A N 1
ATOM 2091 C CA . SER A 1 273 ? 13.418 8.929 -2.126 1.00 96.69 273 SER A CA 1
ATOM 2092 C C . SER A 1 273 ? 13.073 7.678 -2.915 1.00 96.69 273 SER A C 1
ATOM 2094 O O . SER A 1 273 ? 13.970 6.901 -3.249 1.00 96.69 273 SER A O 1
ATOM 2096 N N . PHE A 1 274 ? 11.804 7.532 -3.283 1.00 98.06 274 PHE A N 1
ATOM 2097 C CA . PHE A 1 274 ? 11.367 6.459 -4.162 1.00 98.06 274 PHE A CA 1
ATOM 2098 C C . PHE A 1 274 ? 12.048 6.532 -5.540 1.00 98.06 274 PHE A C 1
ATOM 2100 O O . PHE A 1 274 ? 12.158 7.604 -6.137 1.00 98.06 274 PHE A O 1
ATOM 2107 N N . ASN A 1 275 ? 12.468 5.378 -6.068 1.00 97.62 275 ASN A N 1
ATOM 2108 C CA . ASN A 1 275 ? 12.980 5.239 -7.429 1.00 97.62 275 ASN A CA 1
ATOM 2109 C C . ASN A 1 275 ? 12.316 4.031 -8.113 1.00 97.62 275 ASN A C 1
ATOM 2111 O O . ASN A 1 275 ? 12.629 2.896 -7.751 1.00 97.62 275 ASN A O 1
ATOM 2115 N N . PRO A 1 276 ? 11.461 4.238 -9.133 1.00 97.25 276 PRO A N 1
ATOM 2116 C CA . PRO A 1 276 ? 10.723 3.149 -9.777 1.00 97.25 276 PRO A CA 1
ATOM 2117 C C . PRO A 1 276 ? 11.612 2.183 -10.573 1.00 97.25 276 PRO A C 1
ATOM 2119 O O . PRO A 1 276 ? 11.162 1.108 -10.959 1.00 97.25 276 PRO A O 1
ATOM 2122 N N . ASN A 1 277 ? 12.868 2.547 -10.842 1.00 96.94 277 ASN A N 1
ATOM 2123 C CA . ASN A 1 277 ? 13.785 1.740 -11.648 1.00 96.94 277 ASN A CA 1
ATOM 2124 C C . ASN A 1 277 ? 14.591 0.729 -10.819 1.00 96.94 277 ASN A C 1
ATOM 2126 O O . ASN A 1 277 ? 15.353 -0.052 -11.394 1.00 96.94 277 ASN A O 1
ATOM 2130 N N . ILE A 1 278 ? 14.456 0.740 -9.488 1.00 97.38 278 ILE A N 1
ATOM 2131 C CA . ILE A 1 278 ? 15.167 -0.192 -8.612 1.00 97.38 278 ILE A CA 1
ATOM 2132 C C . ILE A 1 278 ? 14.254 -1.394 -8.322 1.00 97.38 278 ILE A C 1
ATOM 2134 O O . ILE A 1 278 ? 13.156 -1.203 -7.804 1.00 97.38 278 ILE A O 1
ATOM 2138 N N . PRO A 1 279 ? 14.657 -2.630 -8.673 1.00 97.25 279 PRO A N 1
ATOM 2139 C CA . PRO A 1 279 ? 13.937 -3.822 -8.239 1.00 97.25 279 PRO A CA 1
ATOM 2140 C C . PRO A 1 279 ? 14.130 -4.035 -6.735 1.00 97.25 279 PRO A C 1
ATOM 2142 O O . PRO A 1 279 ? 15.190 -3.712 -6.196 1.00 97.25 279 PRO A O 1
ATOM 2145 N N . GLY A 1 280 ? 13.136 -4.611 -6.068 1.00 97.44 280 GLY A N 1
ATOM 2146 C CA . GLY A 1 280 ? 13.182 -4.760 -4.620 1.00 97.44 280 GLY A CA 1
ATOM 2147 C C . GLY A 1 280 ? 11.874 -5.186 -3.978 1.00 97.44 280 GLY A C 1
ATOM 2148 O O . GLY A 1 280 ? 10.910 -5.541 -4.657 1.00 97.44 280 GLY A O 1
ATOM 2149 N N . GLU A 1 281 ? 11.874 -5.146 -2.656 1.00 98.12 281 GLU A N 1
ATOM 2150 C CA . GLU A 1 281 ? 10.713 -5.348 -1.801 1.00 98.12 281 GLU A CA 1
ATOM 2151 C C . GLU A 1 281 ? 10.158 -3.983 -1.385 1.00 98.12 281 GLU A C 1
ATOM 2153 O O . GLU A 1 281 ? 10.921 -3.112 -0.992 1.00 98.12 281 GLU A O 1
ATOM 2158 N N . TYR A 1 282 ? 8.843 -3.791 -1.492 1.00 98.50 282 TYR A N 1
ATOM 2159 C CA . TYR A 1 282 ? 8.158 -2.612 -0.963 1.00 98.50 282 TYR A CA 1
ATOM 2160 C C . TYR A 1 282 ? 6.970 -3.062 -0.125 1.00 98.50 282 TYR A C 1
ATOM 2162 O O . TYR A 1 282 ? 6.091 -3.778 -0.619 1.00 98.50 282 TYR A O 1
ATOM 2170 N N . THR A 1 283 ? 6.928 -2.649 1.134 1.00 98.50 283 THR A N 1
ATOM 2171 C CA . THR A 1 283 ? 5.893 -3.058 2.084 1.00 98.50 283 THR A CA 1
ATOM 2172 C C . THR A 1 283 ? 4.921 -1.931 2.398 1.00 98.50 283 THR A C 1
ATOM 2174 O O . THR A 1 283 ? 5.255 -0.744 2.395 1.00 98.50 283 THR A O 1
ATOM 2177 N N . PHE A 1 284 ? 3.674 -2.327 2.646 1.00 98.75 284 PHE A N 1
ATOM 2178 C CA . PHE A 1 284 ? 2.578 -1.426 2.977 1.00 98.75 284 PHE A CA 1
ATOM 2179 C C . PHE A 1 284 ? 1.759 -2.020 4.108 1.00 98.75 284 PHE A C 1
ATOM 2181 O O . PHE A 1 284 ? 1.482 -3.220 4.093 1.00 98.75 284 PHE A O 1
ATOM 2188 N N . ALA A 1 285 ? 1.316 -1.184 5.043 1.00 98.75 285 ALA A N 1
ATOM 2189 C CA . ALA A 1 285 ? 0.389 -1.603 6.085 1.00 98.75 285 ALA A CA 1
ATOM 2190 C C . ALA A 1 285 ? -0.663 -0.536 6.377 1.00 98.75 285 ALA A C 1
ATOM 2192 O O . ALA A 1 285 ? -0.384 0.657 6.351 1.00 98.75 285 ALA A O 1
ATOM 2193 N N . LEU A 1 286 ? -1.871 -0.987 6.685 1.00 98.62 286 LEU A N 1
ATOM 2194 C CA . LEU A 1 286 ? -2.900 -0.216 7.357 1.00 98.62 286 LEU A CA 1
ATOM 2195 C C . LEU A 1 286 ? -2.960 -0.714 8.792 1.00 98.62 286 LEU A C 1
ATOM 2197 O O . LEU A 1 286 ? -3.257 -1.887 9.025 1.00 98.62 286 LEU A O 1
ATOM 2201 N N . VAL A 1 287 ? -2.684 0.176 9.734 1.00 98.69 287 VAL A N 1
ATOM 2202 C CA . VAL A 1 287 ? -2.672 -0.115 11.165 1.00 98.69 287 VAL A CA 1
ATOM 2203 C C . VAL A 1 287 ? -3.801 0.658 11.818 1.00 98.69 287 VAL A C 1
ATOM 2205 O O . VAL A 1 287 ? -3.814 1.887 11.809 1.00 98.69 287 VAL A O 1
ATOM 2208 N N . LEU A 1 288 ? -4.770 -0.068 12.361 1.00 98.44 288 LEU A N 1
ATOM 2209 C CA . LEU A 1 288 ? -5.881 0.499 13.106 1.00 98.44 288 LEU A CA 1
ATOM 2210 C C . LEU A 1 288 ? -5.486 0.618 14.572 1.00 98.44 288 LEU A C 1
ATOM 2212 O O . LEU A 1 288 ? -5.059 -0.362 15.190 1.00 98.44 288 LEU A O 1
ATOM 2216 N N . ARG A 1 289 ? -5.674 1.810 15.125 1.00 98.19 289 ARG A N 1
ATOM 2217 C CA . ARG A 1 289 ? -5.408 2.124 16.522 1.00 98.19 289 ARG A CA 1
ATOM 2218 C C . ARG A 1 289 ? -6.651 2.655 17.209 1.00 98.19 289 ARG A C 1
ATOM 2220 O O . ARG A 1 289 ? -7.461 3.368 16.608 1.00 98.19 289 ARG A O 1
ATOM 2227 N N . ASP A 1 290 ? -6.787 2.304 18.477 1.00 95.94 290 ASP A N 1
ATOM 2228 C CA . ASP A 1 290 ? -7.822 2.863 19.332 1.00 95.94 290 ASP A CA 1
ATOM 2229 C C . ASP A 1 290 ? -7.456 4.278 19.821 1.00 95.94 290 ASP A C 1
ATOM 2231 O O . ASP A 1 290 ? -6.458 4.882 19.422 1.00 95.94 290 ASP A O 1
ATOM 2235 N N . LYS A 1 291 ? -8.299 4.836 20.692 1.00 94.19 291 LYS A N 1
ATOM 2236 C CA . LYS A 1 291 ? -8.110 6.176 21.266 1.00 94.19 291 LYS A CA 1
ATOM 2237 C C . LYS A 1 291 ? -6.880 6.312 22.173 1.00 94.19 291 LYS A C 1
ATOM 2239 O O . LYS A 1 291 ? -6.494 7.438 22.475 1.00 94.19 291 LYS A O 1
ATOM 2244 N N . ASP A 1 292 ? -6.321 5.196 22.631 1.00 96.19 292 ASP A N 1
ATOM 2245 C CA . ASP A 1 292 ? -5.167 5.137 23.523 1.00 96.19 292 ASP A CA 1
ATOM 2246 C C . ASP A 1 292 ? -3.873 4.829 22.731 1.00 96.19 292 ASP A C 1
ATOM 2248 O O . ASP A 1 292 ? -2.843 4.519 23.325 1.00 96.19 292 ASP A O 1
ATOM 2252 N N . ASP A 1 293 ? -3.923 4.954 21.392 1.00 95.50 293 ASP A N 1
ATOM 2253 C CA . ASP A 1 293 ? -2.839 4.686 20.429 1.00 95.50 293 ASP A CA 1
ATOM 2254 C C . ASP A 1 293 ? -2.384 3.212 20.395 1.00 95.50 293 ASP A C 1
ATOM 2256 O O . ASP A 1 293 ? -1.313 2.878 19.874 1.00 95.50 293 ASP A O 1
ATOM 2260 N N . VAL A 1 294 ? -3.217 2.297 20.903 1.00 96.69 294 VAL A N 1
ATOM 2261 C CA . VAL A 1 294 ? -2.943 0.857 20.892 1.00 96.69 294 VAL A CA 1
ATOM 2262 C C . VAL A 1 294 ? -3.350 0.272 19.545 1.00 96.69 294 VAL A C 1
ATOM 2264 O O . VAL A 1 294 ? -4.473 0.469 19.085 1.00 96.69 294 VAL A O 1
ATOM 2267 N N . GLU A 1 295 ? -2.442 -0.469 18.905 1.00 97.81 295 GLU A N 1
ATOM 2268 C CA . GLU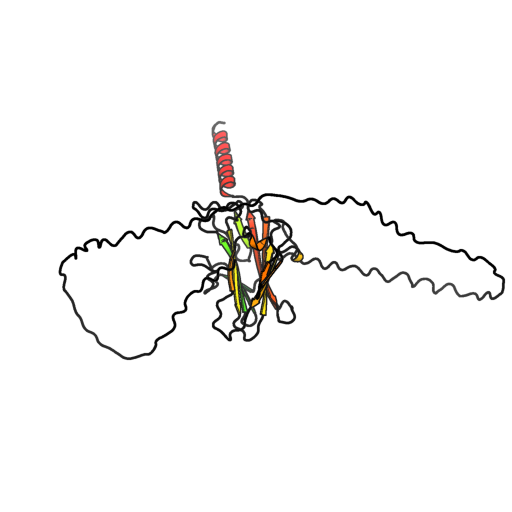 A 1 295 ? -2.747 -1.227 17.688 1.00 97.81 295 GLU A CA 1
ATOM 2269 C C . GLU A 1 295 ? -3.747 -2.349 17.999 1.00 97.81 295 GLU A C 1
ATOM 2271 O O . GLU A 1 295 ? -3.464 -3.244 18.795 1.00 97.81 295 GLU A O 1
ATOM 2276 N N . VAL A 1 296 ? -4.913 -2.299 17.352 1.00 98.12 296 VAL A N 1
ATOM 2277 C CA . VAL A 1 296 ? -6.006 -3.270 17.538 1.00 98.12 296 VAL A CA 1
ATOM 2278 C C . VAL A 1 296 ? -6.214 -4.167 16.321 1.00 98.12 296 VAL A C 1
ATOM 2280 O O . VAL A 1 296 ? -6.717 -5.281 16.453 1.00 98.12 296 VAL A O 1
ATOM 2283 N N . ALA A 1 297 ? -5.824 -3.705 15.132 1.00 98.38 297 ALA A N 1
ATOM 2284 C CA . ALA A 1 297 ? -5.892 -4.490 13.909 1.00 98.38 297 ALA A CA 1
ATOM 2285 C C . ALA A 1 297 ? -4.889 -3.995 12.868 1.00 98.38 297 ALA A C 1
ATOM 2287 O O . ALA A 1 297 ? -4.510 -2.825 12.848 1.00 98.38 297 ALA A O 1
ATOM 2288 N N . ARG A 1 298 ? -4.514 -4.887 11.953 1.00 98.62 298 ARG A N 1
ATOM 2289 C CA . ARG A 1 298 ? -3.594 -4.589 10.860 1.0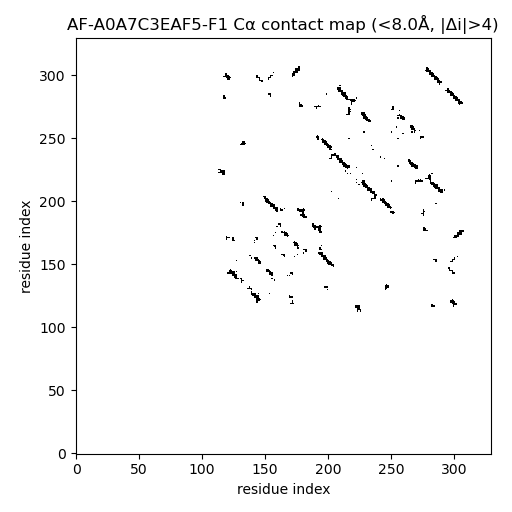0 98.62 298 ARG A CA 1
ATOM 2290 C C . ARG A 1 298 ? -3.993 -5.342 9.602 1.00 98.62 298 ARG A C 1
ATOM 2292 O O . ARG A 1 298 ? -4.438 -6.488 9.672 1.00 98.62 298 ARG A O 1
ATOM 2299 N N . THR A 1 299 ? -3.799 -4.716 8.449 1.00 98.75 299 THR A N 1
ATOM 2300 C CA . THR A 1 299 ? -3.595 -5.442 7.193 1.00 98.75 299 THR A CA 1
ATOM 2301 C C . THR A 1 299 ? -2.312 -4.955 6.540 1.00 98.75 299 THR A C 1
ATOM 2303 O O . THR A 1 299 ? -2.016 -3.766 6.589 1.00 98.75 299 THR A O 1
ATOM 2306 N N . ALA A 1 300 ? -1.530 -5.855 5.962 1.00 98.69 300 ALA A N 1
ATOM 2307 C CA . ALA A 1 300 ? -0.281 -5.541 5.301 1.00 98.69 300 ALA A CA 1
ATOM 2308 C C . ALA A 1 300 ? -0.084 -6.413 4.065 1.00 98.69 300 ALA A C 1
ATOM 2310 O O . ALA A 1 300 ? -0.500 -7.575 4.027 1.00 98.69 300 ALA A O 1
ATOM 2311 N N . ILE A 1 301 ? 0.584 -5.840 3.071 1.00 98.69 301 ILE A N 1
ATOM 2312 C CA . ILE A 1 301 ? 0.961 -6.503 1.825 1.00 98.69 301 ILE A CA 1
ATOM 2313 C C . ILE A 1 301 ? 2.423 -6.213 1.509 1.00 98.69 301 ILE A C 1
ATOM 2315 O O . ILE A 1 301 ? 3.014 -5.251 2.008 1.00 98.69 301 ILE A O 1
ATOM 2319 N N . ARG A 1 302 ? 2.978 -7.020 0.612 1.00 98.62 302 ARG A N 1
ATOM 2320 C CA . ARG A 1 302 ? 4.312 -6.827 0.059 1.00 98.62 302 ARG A CA 1
ATOM 2321 C C . ARG A 1 302 ? 4.254 -6.809 -1.461 1.00 98.62 302 ARG A C 1
ATOM 2323 O O . ARG A 1 302 ? 3.615 -7.663 -2.067 1.00 98.62 302 ARG A O 1
ATOM 2330 N N . VAL A 1 303 ? 4.958 -5.871 -2.085 1.00 98.56 303 VAL A N 1
ATOM 2331 C CA . VAL A 1 303 ? 5.122 -5.785 -3.538 1.00 98.56 303 VAL A CA 1
ATOM 2332 C C . VAL A 1 303 ? 6.570 -6.100 -3.892 1.00 98.56 303 VAL A C 1
ATOM 2334 O O . VAL A 1 303 ? 7.480 -5.336 -3.587 1.00 98.56 303 VAL A O 1
ATOM 2337 N N . ASN A 1 304 ? 6.774 -7.229 -4.561 1.00 98.25 304 ASN A N 1
ATOM 2338 C CA . ASN A 1 304 ? 8.058 -7.639 -5.109 1.00 98.25 304 ASN A CA 1
ATOM 2339 C C . ASN A 1 304 ? 8.194 -7.074 -6.524 1.00 98.25 304 ASN A C 1
ATOM 2341 O O . ASN A 1 304 ? 7.486 -7.482 -7.449 1.00 98.25 304 ASN A O 1
ATOM 2345 N N . VAL A 1 305 ? 9.103 -6.123 -6.694 1.00 97.81 305 VAL A N 1
ATOM 2346 C CA . VAL A 1 305 ? 9.382 -5.472 -7.969 1.00 97.81 305 VAL A CA 1
ATOM 2347 C C . VAL A 1 305 ? 10.526 -6.206 -8.657 1.00 97.81 305 VAL A C 1
ATOM 2349 O O . VAL A 1 305 ? 11.672 -6.175 -8.211 1.00 97.81 305 VAL A O 1
ATOM 2352 N N . LEU A 1 306 ? 10.204 -6.874 -9.759 1.00 95.31 306 LEU A N 1
ATOM 2353 C CA . LEU A 1 306 ? 11.115 -7.732 -10.504 1.00 95.31 306 LEU A CA 1
ATOM 2354 C C . LEU A 1 306 ? 11.597 -7.042 -11.790 1.00 95.31 306 LEU A C 1
ATOM 2356 O O . LEU A 1 306 ? 10.884 -6.208 -12.361 1.00 95.31 306 LEU A O 1
ATOM 2360 N N . PRO A 1 307 ? 12.792 -7.396 -12.299 1.00 92.88 307 PRO A N 1
ATOM 2361 C CA . PRO A 1 307 ? 13.169 -7.076 -13.670 1.00 92.88 307 PRO A CA 1
ATOM 2362 C C . PRO A 1 307 ? 12.119 -7.584 -14.665 1.00 92.88 307 PRO A C 1
ATOM 2364 O O . PRO A 1 307 ? 11.531 -8.644 -14.452 1.00 92.88 307 PRO A O 1
ATOM 2367 N N . ASP A 1 308 ? 11.912 -6.849 -15.760 1.00 84.31 308 ASP A N 1
ATOM 2368 C CA . ASP A 1 308 ? 11.011 -7.272 -16.834 1.00 84.31 308 ASP A CA 1
ATOM 2369 C C . ASP A 1 308 ? 11.463 -8.630 -17.398 1.00 84.31 308 ASP A C 1
ATOM 2371 O O . ASP A 1 308 ? 12.506 -8.752 -18.050 1.00 84.31 308 ASP A O 1
ATOM 2375 N N . SER A 1 309 ? 10.694 -9.672 -17.087 1.00 73.12 309 SER A N 1
ATOM 2376 C CA . SER A 1 309 ? 11.004 -11.052 -17.448 1.00 73.12 309 SER A CA 1
ATOM 2377 C C . SER A 1 309 ? 10.707 -11.361 -18.915 1.00 73.12 309 SER A C 1
ATOM 2379 O O . SER A 1 309 ? 11.189 -12.368 -19.435 1.00 73.12 309 SER A O 1
ATOM 2381 N N . GLY A 1 310 ? 9.968 -10.495 -19.620 1.00 71.12 310 GLY A N 1
ATOM 2382 C CA . GLY A 1 310 ? 9.658 -10.694 -21.034 1.00 71.12 310 GLY A CA 1
ATOM 2383 C C . GLY A 1 310 ? 10.923 -10.702 -21.892 1.00 71.12 310 GLY A C 1
ATOM 2384 O O . GLY A 1 310 ? 11.131 -11.602 -22.707 1.00 71.12 310 GLY A O 1
ATOM 2385 N N . ALA A 1 311 ? 11.824 -9.748 -21.654 1.00 72.81 311 ALA A N 1
ATOM 2386 C CA . ALA A 1 311 ? 13.090 -9.673 -22.376 1.00 72.81 311 ALA A CA 1
ATOM 2387 C C . ALA A 1 311 ? 14.029 -10.839 -22.026 1.00 72.81 311 ALA A C 1
ATOM 2389 O O . ALA A 1 311 ? 14.684 -11.393 -22.911 1.00 72.81 311 ALA A O 1
ATOM 2390 N N . THR A 1 312 ? 14.082 -11.251 -20.754 1.00 75.38 312 THR A N 1
ATOM 2391 C CA . THR A 1 312 ? 14.977 -12.334 -20.319 1.00 75.38 312 THR A CA 1
ATOM 2392 C C . THR A 1 312 ? 14.515 -13.695 -20.830 1.00 75.38 312 THR A C 1
ATOM 2394 O O . THR A 1 312 ? 15.344 -14.475 -21.300 1.00 75.38 312 THR A O 1
ATOM 2397 N N . ALA A 1 313 ? 13.207 -13.962 -20.835 1.00 74.88 313 ALA A N 1
ATOM 2398 C CA . ALA A 1 313 ? 12.645 -15.188 -21.394 1.00 74.88 313 ALA A CA 1
ATOM 2399 C C . ALA A 1 313 ? 12.879 -15.287 -22.909 1.00 74.88 313 ALA A C 1
ATOM 2401 O O . ALA A 1 313 ? 13.261 -16.351 -23.397 1.00 74.88 313 ALA A O 1
ATOM 2402 N N . ILE A 1 314 ? 12.722 -14.184 -23.654 1.00 77.88 314 ILE A N 1
ATOM 2403 C CA . ILE A 1 314 ? 12.994 -14.156 -25.100 1.00 77.88 314 ILE A CA 1
ATOM 2404 C C . ILE A 1 314 ? 14.478 -14.392 -25.377 1.00 77.88 314 ILE A C 1
ATOM 2406 O O . ILE A 1 314 ? 14.811 -15.209 -26.232 1.00 77.88 314 ILE A O 1
ATOM 2410 N N . LEU A 1 315 ? 15.381 -13.731 -24.649 1.00 85.12 315 LEU A N 1
ATOM 2411 C CA . LEU A 1 315 ? 16.821 -13.938 -24.827 1.00 85.12 315 LEU A CA 1
ATOM 2412 C C . LEU A 1 315 ? 17.243 -15.372 -24.490 1.00 85.12 315 LEU A C 1
ATOM 2414 O O . LEU A 1 315 ? 18.078 -15.938 -25.194 1.00 85.12 315 LEU A O 1
ATOM 2418 N N . LEU A 1 316 ? 16.642 -15.985 -23.467 1.00 87.88 316 LEU A N 1
ATOM 2419 C CA . LEU A 1 316 ? 16.872 -17.391 -23.141 1.00 87.88 316 LEU A CA 1
ATOM 2420 C C . LEU A 1 316 ? 16.324 -18.324 -24.230 1.00 87.88 316 LEU A C 1
ATOM 2422 O O . LEU A 1 316 ? 17.003 -19.258 -24.646 1.00 87.88 316 LEU A O 1
ATOM 2426 N N . ALA A 1 317 ? 15.120 -18.068 -24.740 1.00 83.38 317 ALA A N 1
ATOM 2427 C CA . ALA A 1 317 ? 14.555 -18.857 -25.831 1.00 83.38 317 ALA A CA 1
ATOM 2428 C C . ALA A 1 317 ? 15.408 -18.745 -27.105 1.00 83.38 317 ALA A C 1
ATOM 2430 O O . ALA A 1 317 ? 15.683 -19.751 -27.759 1.00 83.38 317 ALA A O 1
ATOM 2431 N N . LEU A 1 318 ? 15.884 -17.539 -27.428 1.00 90.56 318 LEU A N 1
ATOM 2432 C CA . LEU A 1 318 ? 16.776 -17.292 -28.559 1.00 90.56 318 LEU A CA 1
ATOM 2433 C C . LEU A 1 318 ? 18.146 -17.948 -28.366 1.00 90.56 318 LEU A C 1
ATOM 2435 O O . LEU A 1 318 ? 18.693 -18.478 -29.331 1.00 90.56 318 LEU A O 1
ATOM 2439 N N . SER A 1 319 ? 18.693 -17.970 -27.147 1.00 91.94 319 SER A N 1
ATOM 2440 C CA . SER A 1 319 ? 19.970 -18.639 -26.876 1.00 91.94 319 SER A CA 1
ATOM 2441 C C . SER A 1 319 ? 19.851 -20.160 -26.998 1.00 91.94 319 SER A C 1
ATOM 2443 O O . SER A 1 319 ? 20.702 -20.790 -27.630 1.00 91.94 319 SER A O 1
ATOM 2445 N N . VAL A 1 320 ? 18.757 -20.751 -26.507 1.00 93.69 320 VAL A N 1
ATOM 2446 C CA . VAL A 1 320 ? 18.460 -22.182 -26.677 1.00 93.69 320 VAL A CA 1
ATOM 2447 C C . VAL A 1 320 ? 18.225 -22.523 -28.151 1.00 93.69 320 VAL A C 1
ATOM 2449 O O . VAL A 1 320 ? 18.773 -23.510 -28.646 1.00 93.69 320 VAL A O 1
ATOM 2452 N N . ALA A 1 321 ? 17.472 -21.698 -28.883 1.00 91.38 321 ALA A N 1
ATOM 2453 C CA . ALA A 1 321 ? 17.255 -21.878 -30.318 1.00 91.38 321 ALA A CA 1
ATOM 2454 C C . ALA A 1 321 ? 18.565 -21.761 -31.116 1.00 91.38 321 ALA A C 1
ATOM 2456 O O . ALA A 1 321 ? 18.824 -22.578 -32.003 1.00 91.38 321 ALA A O 1
ATOM 2457 N N . GLY A 1 322 ? 19.423 -20.797 -30.770 1.00 95.00 322 GLY A N 1
ATOM 2458 C CA . GLY A 1 322 ? 20.750 -20.631 -31.360 1.00 95.00 322 GLY A CA 1
ATOM 2459 C C . GLY A 1 322 ? 21.645 -21.849 -31.125 1.00 95.00 322 GLY A C 1
ATOM 2460 O O . GLY A 1 322 ? 22.242 -22.368 -32.070 1.00 95.00 322 GLY A O 1
ATOM 2461 N N . LEU A 1 323 ? 21.673 -22.373 -29.895 1.00 95.06 323 LEU A N 1
ATOM 2462 C CA . LEU A 1 323 ? 22.441 -23.571 -29.550 1.00 95.06 323 LEU A CA 1
ATOM 2463 C C . LEU A 1 323 ? 21.922 -24.822 -30.282 1.00 95.06 323 LEU A C 1
ATOM 2465 O O . LEU A 1 323 ? 22.711 -25.608 -30.810 1.00 95.06 323 LEU A O 1
ATOM 2469 N N . ALA A 1 324 ? 20.600 -24.986 -30.381 1.00 91.75 324 ALA A N 1
ATOM 2470 C CA . ALA A 1 324 ? 19.987 -26.063 -31.157 1.00 91.75 324 ALA A CA 1
ATOM 2471 C C . ALA A 1 324 ? 20.311 -25.957 -32.660 1.00 91.75 324 ALA A C 1
ATOM 2473 O O . ALA A 1 324 ? 20.517 -26.977 -33.321 1.00 91.75 324 ALA A O 1
ATOM 2474 N N . GLY A 1 325 ? 20.399 -24.734 -33.195 1.00 92.62 325 GLY A N 1
ATOM 2475 C CA . GLY A 1 325 ? 20.821 -24.468 -34.570 1.00 92.62 325 GLY A CA 1
ATOM 2476 C C . GLY A 1 325 ? 22.274 -24.866 -34.841 1.00 92.62 325 GLY A C 1
ATOM 2477 O O . GLY A 1 325 ? 22.554 -25.468 -35.878 1.00 92.62 325 GLY A O 1
ATOM 2478 N N . LEU A 1 326 ? 23.187 -24.598 -33.900 1.00 94.62 326 LEU A N 1
ATOM 2479 C CA . LEU A 1 326 ? 24.595 -25.000 -34.009 1.00 94.62 326 LEU A CA 1
ATOM 2480 C C . LEU A 1 326 ? 24.770 -26.524 -33.967 1.00 94.62 326 LEU A C 1
ATOM 2482 O O . LEU A 1 326 ? 25.550 -27.066 -34.747 1.00 94.62 326 LEU A O 1
ATOM 2486 N N . ARG A 1 327 ? 23.995 -27.235 -33.135 1.00 92.06 327 ARG A N 1
ATOM 2487 C CA . ARG A 1 327 ? 24.049 -28.706 -33.051 1.00 92.06 327 ARG A CA 1
ATOM 2488 C C . ARG A 1 327 ? 23.688 -29.405 -34.365 1.00 92.06 327 ARG A C 1
ATOM 2490 O O . ARG A 1 327 ? 24.156 -30.507 -34.595 1.00 92.06 327 ARG A O 1
ATOM 2497 N N . ARG A 1 328 ? 22.874 -28.793 -35.232 1.00 87.81 328 ARG A N 1
ATOM 2498 C CA . ARG A 1 328 ? 22.492 -29.388 -36.528 1.00 87.81 328 ARG A CA 1
ATOM 2499 C C . ARG A 1 328 ? 23.582 -29.304 -37.604 1.00 87.81 328 ARG A C 1
ATOM 2501 O O . ARG A 1 328 ? 23.383 -29.854 -38.681 1.00 87.81 328 ARG A O 1
ATOM 2508 N N . ARG A 1 329 ? 24.681 -28.580 -37.361 1.00 84.69 329 ARG A N 1
ATOM 2509 C CA . ARG A 1 329 ? 25.779 -28.400 -38.330 1.00 84.69 329 ARG A CA 1
ATOM 2510 C C . ARG A 1 329 ? 26.976 -29.330 -38.099 1.00 84.69 329 ARG A C 1
ATOM 2512 O O . ARG A 1 329 ? 27.914 -29.275 -38.888 1.00 84.69 329 ARG A O 1
ATOM 2519 N N . HIS A 1 330 ? 26.938 -30.144 -37.048 1.00 69.62 330 HIS A N 1
ATOM 2520 C CA . HIS A 1 330 ? 27.917 -31.187 -36.742 1.00 69.62 330 HIS A CA 1
ATOM 2521 C C . HIS A 1 330 ? 27.257 -32.556 -36.872 1.00 69.62 330 HIS A C 1
ATOM 2523 O O . HIS A 1 330 ? 27.971 -33.490 -37.289 1.00 69.62 330 HIS A O 1
#

Radius of gyration: 35.56 Å; Cα contacts (8 Å, |Δi|>4): 541; chains: 1; bounding box: 101×86×108 Å